Protein AF-A0A7S1R3E9-F1 (afdb_monomer_lite)

Organism: Alexandrium catenella (NCBI:txid2925)

pLDDT: mean 79.11, std 12.37, range [48.09, 96.19]

Secondary structure (DSSP, 8-state):
-HHHHHHHHHHHHHHHHHHHHHIIIIIHHHHHHHHHHHHHS--TT---GGGHHHHHHHHHHHHHHHS-TTSS-THHHHHH--S-SPPPTT--HHHHHHHHHHHHHSPBP-HHHHHHHHHHHHHHHHHHTTT-HHHHHHHHHHHHHHHHHHHHHHHHTSBPPP---THHHHHHHHHHHHHHHHHHHHHHHHHHHHHH-GGGGG-THHHHHHHHHHHHHHHHHHHHHHHHHHHHHHHHHHHHHHHH------S------------

Radius of gyration: 28.91 Å; chains: 1; bounding box: 82×75×62 Å

Structure (mmCIF, N/CA/C/O backbone):
data_AF-A0A7S1R3E9-F1
#
_entry.id   AF-A0A7S1R3E9-F1
#
loop_
_atom_site.group_PDB
_atom_site.id
_atom_site.type_symbol
_atom_site.label_atom_id
_atom_site.label_alt_id
_atom_site.label_comp_id
_atom_site.label_asym_id
_atom_site.label_entity_id
_atom_site.label_seq_id
_atom_site.pdbx_PDB_ins_code
_atom_site.Cartn_x
_atom_site.Cartn_y
_atom_site.Cartn_z
_atom_site.occupancy
_atom_site.B_iso_or_equiv
_atom_site.auth_seq_id
_atom_site.auth_comp_id
_atom_site.auth_asym_id
_atom_site.auth_atom_id
_atom_site.pdbx_PDB_model_num
ATOM 1 N N . MET A 1 1 ? 22.872 -18.382 -17.801 1.00 68.69 1 MET A N 1
ATOM 2 C CA . MET A 1 1 ? 23.397 -18.311 -16.414 1.00 68.69 1 MET A CA 1
ATOM 3 C C . MET A 1 1 ? 22.871 -17.106 -15.619 1.00 68.69 1 MET A C 1
ATOM 5 O O . MET A 1 1 ? 22.359 -17.318 -14.530 1.00 68.69 1 MET A O 1
ATOM 9 N N . ARG A 1 2 ? 22.903 -15.865 -16.144 1.00 73.56 2 ARG A N 1
ATOM 10 C CA . ARG A 1 2 ? 22.456 -14.648 -15.416 1.00 73.56 2 ARG A CA 1
ATOM 11 C C . ARG A 1 2 ? 21.000 -14.686 -14.913 1.00 73.56 2 ARG A C 1
ATOM 13 O O . ARG A 1 2 ? 20.763 -14.358 -13.758 1.00 73.56 2 ARG A O 1
ATOM 20 N N . ARG A 1 3 ? 20.053 -15.165 -15.734 1.00 75.31 3 ARG A N 1
ATOM 21 C CA . ARG A 1 3 ? 18.632 -15.315 -15.352 1.00 75.31 3 ARG A CA 1
ATOM 22 C C . ARG A 1 3 ? 18.440 -16.204 -14.117 1.00 75.31 3 ARG A C 1
ATOM 24 O O . ARG A 1 3 ? 17.675 -15.849 -13.236 1.00 75.31 3 ARG A O 1
ATOM 31 N N . TRP A 1 4 ? 19.185 -17.306 -14.028 1.00 80.94 4 TRP A N 1
ATOM 32 C CA . TRP A 1 4 ? 19.086 -18.263 -12.921 1.00 80.94 4 TRP A CA 1
ATOM 33 C C . TRP A 1 4 ? 19.629 -17.706 -11.598 1.00 80.94 4 TRP A C 1
ATOM 35 O O . TRP A 1 4 ? 19.025 -17.911 -10.549 1.00 80.94 4 TRP A O 1
ATOM 45 N N . VAL A 1 5 ? 20.740 -16.960 -11.641 1.00 80.62 5 VAL A N 1
ATOM 46 C CA . VAL A 1 5 ? 21.288 -16.283 -10.450 1.00 80.62 5 VAL A CA 1
ATOM 47 C C . VAL A 1 5 ? 20.317 -15.216 -9.945 1.00 80.62 5 VAL A C 1
ATOM 49 O O . VAL A 1 5 ? 20.049 -15.147 -8.748 1.00 80.62 5 VAL A O 1
ATOM 52 N N . PHE A 1 6 ? 19.739 -14.430 -10.857 1.00 73.75 6 PHE A N 1
ATOM 53 C CA . PHE A 1 6 ? 18.760 -13.402 -10.504 1.00 73.75 6 PHE A CA 1
ATOM 54 C C . PHE A 1 6 ? 17.484 -14.017 -9.917 1.00 73.75 6 PHE A C 1
ATOM 56 O O . PHE A 1 6 ? 17.006 -13.593 -8.870 1.00 73.75 6 PHE A O 1
ATOM 63 N N . GLU A 1 7 ? 16.975 -15.080 -10.539 1.00 75.81 7 GLU A N 1
ATOM 64 C CA . GLU A 1 7 ? 15.809 -15.813 -10.050 1.00 75.81 7 GLU A CA 1
ATOM 65 C C . GLU A 1 7 ? 16.063 -16.449 -8.673 1.00 75.81 7 GLU A C 1
ATOM 67 O O . GLU A 1 7 ? 15.187 -16.426 -7.811 1.00 75.81 7 GLU A O 1
ATOM 72 N N . SER A 1 8 ? 17.276 -16.949 -8.425 1.00 78.62 8 SER A N 1
ATOM 73 C CA . SER A 1 8 ? 17.648 -17.545 -7.136 1.00 78.62 8 SER A CA 1
ATOM 74 C C . SER A 1 8 ? 17.771 -16.498 -6.023 1.00 78.62 8 SER A C 1
ATOM 76 O O . SER A 1 8 ? 17.296 -16.735 -4.914 1.00 78.62 8 SER A O 1
ATOM 78 N N . LEU A 1 9 ? 18.329 -15.317 -6.320 1.00 75.75 9 LEU A N 1
ATOM 79 C CA . LEU A 1 9 ? 18.399 -14.192 -5.375 1.00 75.75 9 LEU A CA 1
ATOM 80 C C . LEU A 1 9 ? 17.011 -13.631 -5.031 1.00 75.75 9 LEU A C 1
ATOM 82 O O . LEU A 1 9 ? 16.782 -13.202 -3.902 1.00 75.75 9 LEU A O 1
ATOM 86 N N . MET A 1 10 ? 16.069 -13.671 -5.977 1.00 68.88 10 MET A N 1
ATOM 87 C CA . MET A 1 10 ? 14.732 -13.102 -5.791 1.00 68.88 10 MET A CA 1
ATOM 88 C C . MET A 1 10 ? 13.696 -14.065 -5.187 1.00 68.88 10 MET A C 1
ATOM 90 O O . MET A 1 10 ? 12.589 -13.640 -4.877 1.00 68.88 10 MET A O 1
ATOM 94 N N . ARG A 1 11 ? 13.993 -15.353 -4.982 1.00 71.19 11 ARG A N 1
ATOM 95 C CA . ARG A 1 11 ? 13.005 -16.294 -4.409 1.00 71.19 11 ARG A CA 1
ATOM 96 C C . ARG A 1 11 ? 12.880 -16.222 -2.885 1.00 71.19 11 ARG A C 1
ATOM 98 O O . ARG A 1 11 ? 11.782 -16.400 -2.371 1.00 71.19 11 ARG A O 1
ATOM 105 N N . GLY A 1 12 ? 13.973 -15.967 -2.165 1.00 70.25 12 GLY A N 1
ATOM 106 C CA . GLY A 1 12 ? 14.020 -16.082 -0.700 1.00 70.25 12 GLY A CA 1
ATOM 107 C C . GLY A 1 12 ? 13.125 -15.073 0.036 1.00 70.25 12 GLY A C 1
ATOM 108 O O . GLY A 1 12 ? 12.070 -15.445 0.548 1.00 70.25 12 GLY A O 1
ATOM 109 N N . PRO A 1 13 ? 13.506 -13.788 0.098 1.00 68.69 13 PRO A N 1
ATOM 110 C CA . PRO A 1 13 ? 12.788 -12.798 0.903 1.00 68.69 13 PRO A CA 1
ATOM 111 C C . PRO A 1 13 ? 11.414 -12.429 0.325 1.00 68.69 13 PRO A C 1
ATOM 113 O O . PRO A 1 13 ? 10.486 -12.160 1.082 1.00 68.69 13 PRO A O 1
ATOM 116 N N . PHE A 1 14 ? 11.253 -12.467 -1.000 1.00 62.34 14 PHE A N 1
ATOM 117 C CA . PHE A 1 14 ? 10.034 -11.997 -1.667 1.00 62.34 14 PHE A CA 1
ATOM 118 C C . PHE A 1 14 ? 8.857 -12.953 -1.582 1.00 62.34 14 PHE A C 1
ATOM 120 O O . PHE A 1 14 ? 7.715 -12.509 -1.590 1.00 62.34 14 PHE A O 1
ATOM 127 N N . ILE A 1 15 ? 9.118 -14.255 -1.496 1.00 67.31 15 ILE A N 1
ATOM 128 C CA . ILE A 1 15 ? 8.050 -15.238 -1.322 1.00 67.31 15 ILE A CA 1
ATOM 129 C C . ILE A 1 15 ? 7.768 -15.406 0.167 1.00 67.31 15 ILE A C 1
ATOM 131 O O . ILE A 1 15 ? 6.614 -15.419 0.583 1.00 67.31 15 ILE A O 1
ATOM 135 N N . VAL A 1 16 ? 8.816 -15.493 0.987 1.00 74.19 16 VAL A N 1
ATOM 136 C CA . VAL A 1 16 ? 8.670 -15.873 2.393 1.00 74.19 16 VAL A CA 1
ATOM 137 C C . VAL A 1 16 ? 8.124 -14.727 3.250 1.00 74.19 16 VAL A C 1
ATOM 139 O O . VAL A 1 16 ? 7.237 -14.973 4.063 1.00 74.19 16 VAL A O 1
ATOM 142 N N . ALA A 1 17 ? 8.579 -13.481 3.069 1.00 75.19 17 ALA A N 1
ATOM 143 C CA . ALA A 1 17 ? 8.165 -12.380 3.947 1.00 75.19 17 ALA A CA 1
ATOM 144 C C . ALA A 1 17 ? 6.662 -12.041 3.848 1.00 75.19 17 ALA A C 1
ATOM 146 O O . ALA A 1 17 ? 6.017 -11.968 4.899 1.00 75.19 17 ALA A O 1
ATOM 147 N N . PRO A 1 18 ? 6.050 -11.917 2.650 1.00 68.69 18 PRO A N 1
ATOM 148 C CA . PRO A 1 18 ? 4.607 -11.714 2.544 1.00 68.69 18 PRO A CA 1
ATOM 149 C C . PRO A 1 18 ? 3.829 -12.904 3.101 1.00 68.69 18 PRO A C 1
ATOM 151 O O . PRO A 1 18 ? 2.846 -12.705 3.803 1.00 68.69 18 PRO A O 1
ATOM 154 N N . PHE A 1 19 ? 4.285 -14.139 2.862 1.00 69.88 19 PHE A N 1
ATOM 155 C CA . PHE A 1 19 ? 3.627 -15.333 3.396 1.00 69.88 19 PHE A CA 1
ATOM 156 C C . PHE A 1 19 ? 3.636 -15.373 4.922 1.00 69.88 19 PHE A C 1
ATOM 158 O O . PHE A 1 19 ? 2.594 -15.623 5.520 1.00 69.88 19 PHE A O 1
ATOM 165 N N . ILE A 1 20 ? 4.778 -15.100 5.559 1.00 76.69 20 ILE A N 1
ATOM 166 C CA . ILE A 1 20 ? 4.855 -15.019 7.022 1.00 76.69 20 ILE A CA 1
ATOM 167 C C . ILE A 1 20 ? 3.920 -13.919 7.525 1.00 76.69 20 ILE A C 1
ATOM 169 O O . ILE A 1 20 ? 3.159 -14.160 8.460 1.00 76.69 20 ILE A O 1
ATOM 173 N N . ASN A 1 21 ? 3.911 -12.752 6.873 1.00 73.88 21 ASN A N 1
ATOM 174 C CA . ASN A 1 21 ? 3.022 -11.655 7.246 1.00 73.88 21 ASN A CA 1
ATOM 175 C C . ASN A 1 21 ? 1.538 -12.061 7.141 1.00 73.88 21 ASN A C 1
ATOM 177 O O . ASN A 1 21 ? 0.782 -11.827 8.074 1.00 73.88 21 ASN A O 1
ATOM 181 N N . ILE A 1 22 ? 1.123 -12.759 6.076 1.00 69.50 22 ILE A N 1
ATOM 182 C CA . ILE A 1 22 ? -0.249 -13.287 5.918 1.00 69.50 22 ILE A CA 1
ATOM 183 C C . ILE A 1 22 ? -0.575 -14.325 6.982 1.00 69.50 22 ILE A C 1
ATOM 185 O O . ILE A 1 22 ? -1.669 -14.318 7.545 1.00 69.50 22 ILE A O 1
ATOM 189 N N . VAL A 1 23 ? 0.341 -15.264 7.226 1.00 73.75 23 VAL A N 1
ATOM 190 C CA . VAL A 1 23 ? 0.134 -16.310 8.226 1.00 73.75 23 VAL A CA 1
ATOM 191 C C . VAL A 1 23 ? -0.133 -15.632 9.563 1.00 73.75 23 VAL A C 1
ATOM 193 O O . VAL A 1 23 ? -1.182 -15.869 10.157 1.00 73.75 23 VAL A O 1
ATOM 196 N N . VAL A 1 24 ? 0.747 -14.716 9.966 1.00 74.06 24 VAL A N 1
ATOM 197 C CA . VAL A 1 24 ? 0.664 -14.008 11.244 1.00 74.06 24 VAL A CA 1
ATOM 198 C C . VAL A 1 24 ? -0.558 -13.090 11.323 1.00 74.06 24 VAL A C 1
ATOM 200 O O . VAL A 1 24 ? -1.303 -13.186 12.293 1.00 74.06 24 VAL A O 1
ATOM 203 N N . LYS A 1 25 ? -0.812 -12.248 10.312 1.00 67.19 25 LYS A N 1
ATOM 204 C CA . LYS A 1 25 ? -1.903 -11.257 10.327 1.00 67.19 25 LYS A CA 1
ATOM 205 C C . LYS A 1 25 ? -3.285 -11.848 10.025 1.00 67.19 25 LYS A C 1
ATOM 207 O O . LYS A 1 25 ? -4.267 -11.351 10.556 1.00 67.19 25 LYS A O 1
ATOM 212 N N . ALA A 1 26 ? -3.405 -12.880 9.185 1.00 68.81 26 ALA A N 1
ATOM 213 C CA . ALA A 1 26 ? -4.704 -13.350 8.680 1.00 68.81 26 ALA A CA 1
ATOM 214 C C . ALA A 1 26 ? -5.066 -14.778 9.096 1.00 68.81 26 ALA A C 1
ATOM 216 O O . ALA A 1 26 ? -6.200 -15.026 9.523 1.00 68.81 26 ALA A O 1
ATOM 217 N N . ILE A 1 27 ? -4.136 -15.730 8.966 1.00 71.81 27 ILE A N 1
ATOM 218 C CA . ILE A 1 27 ? -4.432 -17.136 9.274 1.00 71.81 27 ILE A CA 1
ATOM 219 C C . ILE A 1 27 ? -4.546 -17.323 10.777 1.00 71.81 27 ILE A C 1
ATOM 221 O O . ILE A 1 27 ? -5.527 -17.916 11.228 1.00 71.81 27 ILE A O 1
ATOM 225 N N . ILE A 1 28 ? -3.594 -16.798 11.554 1.00 75.12 28 ILE A N 1
ATOM 226 C CA . ILE A 1 28 ? -3.603 -17.027 12.996 1.00 75.12 28 ILE A CA 1
ATOM 227 C C . ILE A 1 28 ? -4.849 -16.408 13.660 1.00 75.12 28 ILE A C 1
ATOM 229 O O . ILE A 1 28 ? -5.528 -17.147 14.374 1.00 75.12 28 ILE A O 1
ATOM 233 N N . PRO A 1 29 ? -5.269 -15.158 13.366 1.00 68.06 29 PRO A N 1
ATOM 234 C CA . PRO A 1 29 ? -6.528 -14.606 13.877 1.00 68.06 29 PRO A CA 1
ATOM 235 C C . PRO A 1 29 ? -7.777 -15.411 13.518 1.00 68.06 29 PRO A C 1
ATOM 237 O O . PRO A 1 29 ? -8.630 -15.654 14.373 1.00 68.06 29 PRO A O 1
ATOM 240 N N . LYS A 1 30 ? -7.904 -15.862 12.261 1.00 68.62 30 LYS A N 1
ATOM 241 C CA . LYS A 1 30 ? -9.061 -16.666 11.832 1.00 68.62 30 LYS A CA 1
ATOM 242 C C . LYS A 1 30 ? -9.069 -18.038 12.484 1.00 68.62 30 LYS A C 1
ATOM 244 O O . LYS A 1 30 ? -10.130 -18.481 12.926 1.00 68.62 30 LYS A O 1
ATOM 249 N N . ALA A 1 31 ? -7.913 -18.695 12.542 1.00 72.62 31 ALA A N 1
ATOM 250 C CA . ALA A 1 31 ? -7.756 -19.972 13.217 1.00 72.62 31 ALA A CA 1
ATOM 251 C C . ALA A 1 31 ? -8.155 -19.818 14.682 1.00 72.62 31 ALA A C 1
ATOM 253 O O . ALA A 1 31 ? -9.050 -20.524 15.134 1.00 72.62 31 ALA A O 1
ATOM 254 N N . ALA A 1 32 ? -7.601 -18.820 15.370 1.00 71.19 32 ALA A N 1
ATOM 255 C CA . ALA A 1 32 ? -7.892 -18.523 16.761 1.00 71.19 32 ALA A CA 1
ATOM 256 C C . ALA A 1 32 ? -9.383 -18.216 17.003 1.00 71.19 32 ALA A C 1
ATOM 258 O O . ALA A 1 32 ? -9.999 -18.810 17.885 1.00 71.19 32 ALA A O 1
ATOM 259 N N . GLY A 1 33 ? -10.018 -17.400 16.154 1.00 68.38 33 GLY A N 1
ATOM 260 C CA . GLY A 1 33 ? -11.452 -17.106 16.246 1.00 68.38 33 GLY A CA 1
ATOM 261 C C . GLY A 1 33 ? -12.371 -18.285 15.892 1.00 68.38 33 GLY A C 1
ATOM 262 O O . GLY A 1 33 ? -13.471 -18.407 16.435 1.00 68.38 33 GLY A O 1
ATOM 263 N N . CYS A 1 34 ? -11.964 -19.174 14.982 1.00 72.62 34 CYS A N 1
ATOM 264 C CA . CYS A 1 34 ? -12.691 -20.416 14.697 1.00 72.62 34 CYS A CA 1
ATOM 265 C C . CYS A 1 34 ? -12.626 -21.370 15.894 1.00 72.62 34 CYS A C 1
ATOM 267 O O . CYS A 1 34 ? -13.608 -22.034 16.242 1.00 72.62 34 CYS A O 1
ATOM 269 N N . LEU A 1 35 ? -11.472 -21.400 16.549 1.00 69.06 35 LEU A N 1
ATOM 270 C CA . LEU A 1 35 ? -11.215 -22.221 17.714 1.00 69.06 35 LEU A CA 1
ATOM 271 C C . LEU A 1 35 ? -11.948 -21.691 18.956 1.00 69.06 35 LEU A C 1
ATOM 273 O O . LEU A 1 35 ? -12.614 -22.475 19.630 1.00 69.06 35 LEU A O 1
ATOM 277 N N . ASP A 1 36 ? -11.979 -20.374 19.185 1.00 69.88 36 ASP A N 1
ATOM 278 C CA . ASP A 1 36 ? -12.794 -19.777 20.254 1.00 69.88 36 ASP A CA 1
ATOM 279 C C . ASP A 1 36 ? -14.300 -19.988 20.016 1.00 69.88 36 ASP A C 1
ATOM 281 O O . ASP A 1 36 ? -15.012 -20.384 20.937 1.00 69.88 36 ASP A O 1
ATOM 285 N N . ARG A 1 37 ? -14.799 -19.866 18.773 1.00 69.75 37 ARG A N 1
ATOM 286 C CA . ARG A 1 37 ? -16.204 -20.196 18.441 1.00 69.75 37 ARG A CA 1
ATOM 287 C C . ARG A 1 37 ? -16.543 -21.669 18.665 1.00 69.75 37 ARG A C 1
ATOM 289 O O . ARG A 1 37 ? -17.641 -21.984 19.129 1.00 69.75 37 ARG A O 1
ATOM 296 N N . SER A 1 38 ? -15.606 -22.564 18.370 1.00 73.94 38 SER A N 1
ATOM 297 C CA . SER A 1 38 ? -15.761 -23.999 18.634 1.00 73.94 38 SER A CA 1
ATOM 298 C C . SER A 1 38 ? -15.809 -24.287 20.139 1.00 73.94 38 SER A C 1
ATOM 300 O O . SER A 1 38 ? -16.587 -25.134 20.574 1.00 73.94 38 SER A O 1
ATOM 302 N N . CYS A 1 39 ? -15.061 -23.528 20.946 1.00 66.88 39 CYS A N 1
ATOM 303 C CA . CYS A 1 39 ? -15.102 -23.593 22.408 1.00 66.88 39 CYS A CA 1
ATOM 304 C C . CYS A 1 39 ? -16.304 -22.858 23.037 1.00 66.88 39 CYS A C 1
ATOM 306 O O . CYS A 1 39 ? -16.702 -23.180 24.157 1.00 66.88 39 CYS A O 1
ATOM 308 N N . GLY A 1 40 ? -16.861 -21.855 22.353 1.00 63.44 40 GLY A N 1
ATOM 309 C CA . GLY A 1 40 ? -17.951 -20.995 22.820 1.00 63.44 40 GLY A CA 1
ATOM 310 C C . GLY A 1 40 ? -19.341 -21.617 22.707 1.00 63.44 40 GLY A C 1
ATOM 311 O O . GLY A 1 40 ? -20.247 -21.202 23.430 1.00 63.44 40 GLY A O 1
ATOM 312 N N . ARG A 1 41 ? -19.518 -22.651 21.870 1.00 66.50 41 ARG A N 1
ATOM 313 C CA . ARG A 1 41 ? -20.749 -23.449 21.892 1.00 66.50 41 ARG A CA 1
ATOM 314 C C . ARG A 1 41 ? -20.895 -24.049 23.289 1.00 66.50 41 ARG A C 1
ATOM 316 O O . ARG A 1 41 ? -19.950 -24.683 23.761 1.00 66.50 41 ARG A O 1
ATOM 323 N N . PRO A 1 42 ? -22.030 -23.837 23.977 1.00 55.44 42 PRO A N 1
ATOM 324 C CA . PRO A 1 42 ? -22.201 -24.295 25.341 1.00 55.44 42 PRO A CA 1
ATOM 325 C C . PRO A 1 42 ? -22.037 -25.812 25.359 1.00 55.44 42 PRO A C 1
ATOM 327 O O . PRO A 1 42 ? -22.937 -26.561 24.982 1.00 55.44 42 PRO A O 1
ATOM 330 N N . LEU A 1 43 ? -20.875 -26.262 25.839 1.00 53.16 43 LEU A N 1
ATOM 331 C CA . LEU A 1 43 ? -20.564 -27.639 26.210 1.00 53.16 43 LEU A CA 1
ATOM 332 C C . LEU A 1 43 ? -21.398 -28.030 27.447 1.00 53.16 43 LEU A C 1
ATOM 334 O O . LEU A 1 43 ? -20.918 -28.671 28.369 1.00 53.16 43 LEU A O 1
ATOM 338 N N . ARG A 1 44 ? -22.682 -27.659 27.486 1.00 53.78 44 ARG A N 1
ATOM 339 C CA . ARG A 1 44 ? -23.610 -27.908 28.594 1.00 53.78 44 ARG A CA 1
ATOM 340 C C . ARG A 1 44 ? -23.929 -29.404 28.751 1.00 53.78 44 ARG A C 1
ATOM 342 O O . ARG A 1 44 ? -24.705 -29.770 29.622 1.00 53.78 44 ARG A O 1
ATOM 349 N N . ARG A 1 45 ? -23.343 -30.271 27.911 1.00 56.03 45 ARG A N 1
ATOM 350 C CA . ARG A 1 45 ? -23.548 -31.727 27.917 1.00 56.03 45 ARG A CA 1
ATOM 351 C C . ARG A 1 45 ? -22.303 -32.588 27.686 1.00 56.03 45 ARG A C 1
ATOM 353 O O . ARG A 1 45 ? -22.418 -33.809 27.733 1.00 56.03 45 ARG A O 1
ATOM 360 N N . SER A 1 46 ? -21.131 -32.007 27.433 1.00 52.47 46 SER A N 1
ATOM 361 C CA . SER A 1 46 ? -19.921 -32.817 27.242 1.00 52.47 46 SER A CA 1
ATOM 362 C C . SER A 1 46 ? -19.299 -33.133 28.599 1.00 52.47 46 SER A C 1
ATOM 364 O O . SER A 1 46 ? -18.977 -32.231 29.367 1.00 52.47 46 SER A O 1
ATOM 366 N N . ARG A 1 47 ? -19.133 -34.427 28.890 1.00 61.59 47 ARG A N 1
ATOM 367 C CA . ARG A 1 47 ? -18.570 -34.949 30.148 1.00 61.59 47 ARG A CA 1
ATOM 368 C C . ARG A 1 47 ? -17.064 -34.693 30.309 1.00 61.59 47 ARG A C 1
ATOM 370 O O . ARG A 1 47 ? -16.496 -35.059 31.332 1.00 61.59 47 ARG A O 1
ATOM 377 N N . PHE A 1 48 ? -16.403 -34.076 29.332 1.00 64.31 48 PHE A N 1
ATOM 378 C CA . PHE A 1 48 ? -14.961 -33.843 29.378 1.00 64.31 48 PHE A CA 1
ATOM 379 C C . PHE A 1 48 ? -14.622 -32.510 30.054 1.00 64.31 48 PHE A C 1
ATOM 381 O O . PHE A 1 48 ? -14.272 -31.528 29.401 1.00 64.31 48 PHE A O 1
ATOM 388 N N . ALA A 1 49 ? -14.672 -32.496 31.390 1.00 63.53 49 ALA A N 1
ATOM 389 C CA . ALA A 1 49 ? -14.205 -31.378 32.220 1.00 63.53 49 ALA A CA 1
ATOM 390 C C . ALA A 1 49 ? -12.711 -31.039 32.002 1.00 63.53 49 ALA A C 1
ATOM 392 O O . ALA A 1 49 ? -12.259 -29.939 32.312 1.00 63.53 49 ALA A O 1
ATOM 393 N N . TRP A 1 50 ? -11.939 -31.961 31.419 1.00 70.00 50 TRP A N 1
ATOM 394 C CA . TRP A 1 50 ? -10.485 -31.850 31.258 1.00 70.00 50 TRP A CA 1
ATOM 395 C C . TRP A 1 50 ? -10.077 -30.938 30.087 1.00 70.00 50 TRP A C 1
ATOM 397 O O . TRP A 1 50 ? -8.916 -30.564 29.968 1.00 70.00 50 TRP A O 1
ATOM 407 N N . LEU A 1 51 ? -11.033 -30.516 29.249 1.00 69.88 51 LEU A N 1
ATOM 408 C CA . LEU A 1 51 ? -10.820 -29.519 28.188 1.00 69.88 51 LEU A CA 1
ATOM 409 C C . LEU A 1 51 ? -10.793 -28.068 28.710 1.00 69.88 51 LEU A C 1
ATOM 411 O O . LEU A 1 51 ? -10.510 -27.148 27.942 1.00 69.88 51 LEU A O 1
ATOM 415 N N . GLY A 1 52 ? -11.054 -27.848 30.005 1.00 73.06 52 GLY A N 1
ATOM 416 C CA . GLY A 1 52 ? -10.960 -26.537 30.659 1.00 73.06 52 GLY A CA 1
ATOM 417 C C . GLY A 1 52 ? -9.626 -25.807 30.417 1.00 73.06 52 GLY A C 1
ATOM 418 O O . GLY A 1 52 ? -9.649 -24.691 29.893 1.00 73.06 52 GLY A O 1
ATOM 419 N N . PRO A 1 53 ? -8.459 -26.412 30.718 1.00 77.44 53 PRO A N 1
ATOM 420 C CA . PRO A 1 53 ? -7.158 -25.787 30.464 1.00 77.44 53 PRO A CA 1
ATOM 421 C C . PRO A 1 53 ? -6.873 -25.552 28.975 1.00 77.44 53 PRO A C 1
ATOM 423 O O . PRO A 1 53 ? -6.337 -24.502 28.623 1.00 77.44 53 PRO A O 1
ATOM 426 N N . ALA A 1 54 ? -7.298 -26.457 28.086 1.00 75.50 54 ALA A N 1
ATOM 427 C CA . ALA A 1 54 ? -7.153 -26.258 26.643 1.00 75.50 54 ALA A CA 1
ATOM 428 C C . ALA A 1 54 ? -7.894 -24.994 26.174 1.00 75.50 54 ALA A C 1
ATOM 430 O O . ALA A 1 54 ? -7.342 -24.214 25.404 1.00 75.50 54 ALA A O 1
ATOM 431 N N . ARG A 1 55 ? -9.097 -24.732 26.708 1.00 71.62 55 ARG A N 1
ATOM 432 C CA . ARG A 1 55 ? -9.872 -23.512 26.428 1.00 71.62 55 ARG A CA 1
ATOM 433 C C . ARG A 1 55 ? -9.154 -22.237 26.887 1.00 71.62 55 ARG A C 1
ATOM 435 O O . ARG A 1 55 ? -9.187 -21.237 26.173 1.00 71.62 55 ARG A O 1
ATOM 442 N N . GLY A 1 56 ? -8.493 -22.271 28.045 1.00 73.44 56 GLY A N 1
ATOM 443 C CA . GLY A 1 56 ? -7.680 -21.157 28.546 1.00 73.44 56 GLY A CA 1
ATOM 444 C C . GLY A 1 56 ? -6.466 -20.870 27.660 1.00 73.44 56 GLY A C 1
ATOM 445 O O . GLY A 1 56 ? -6.271 -19.730 27.243 1.00 73.44 56 GLY A O 1
ATOM 446 N N . ILE A 1 57 ? -5.705 -21.911 27.298 1.00 77.31 57 ILE A N 1
ATOM 447 C CA . ILE A 1 57 ? -4.535 -21.809 26.404 1.00 77.31 57 ILE A CA 1
ATOM 448 C C . ILE A 1 57 ? -4.944 -21.253 25.040 1.00 77.31 57 ILE A C 1
ATOM 450 O O . ILE A 1 57 ? -4.256 -20.412 24.473 1.00 77.31 57 ILE A O 1
ATOM 454 N N . LEU A 1 58 ? -6.092 -21.676 24.525 1.00 70.69 58 LEU A N 1
ATOM 455 C CA . LEU A 1 58 ? -6.606 -21.224 23.243 1.00 70.69 58 LEU A CA 1
ATOM 456 C C . LEU A 1 58 ? -6.996 -19.759 23.213 1.00 70.69 58 LEU A C 1
ATOM 458 O O . LEU A 1 58 ? -6.634 -19.041 22.283 1.00 70.69 58 LEU A O 1
ATOM 462 N N . ARG A 1 59 ? -7.682 -19.291 24.252 1.00 69.19 59 ARG A N 1
ATOM 463 C CA . ARG A 1 59 ? -7.978 -17.868 24.401 1.00 69.19 59 ARG A CA 1
ATOM 464 C C . ARG A 1 59 ? -6.715 -17.045 24.625 1.00 69.19 59 ARG A C 1
ATOM 466 O O . ARG A 1 59 ? -6.625 -15.946 24.095 1.00 69.19 59 ARG A O 1
ATOM 473 N N . PHE A 1 60 ? -5.722 -17.587 25.327 1.00 71.31 60 PHE A N 1
ATOM 474 C CA . PHE A 1 60 ? -4.413 -16.954 25.493 1.00 71.31 60 PHE A CA 1
ATOM 475 C C . PHE A 1 60 ? -3.631 -16.865 24.171 1.00 71.31 60 PHE A C 1
ATOM 477 O O . PHE A 1 60 ? -3.089 -15.813 23.853 1.00 71.31 60 PHE A O 1
ATOM 484 N N . MET A 1 61 ? -3.644 -17.916 23.348 1.00 67.25 61 MET A N 1
ATOM 485 C CA . MET A 1 61 ? -3.068 -17.898 21.996 1.00 67.25 61 MET A CA 1
ATOM 486 C C . MET A 1 61 ? -3.809 -16.913 21.086 1.00 67.25 61 MET A C 1
ATOM 488 O O . MET A 1 61 ? -3.180 -16.142 20.367 1.00 67.25 61 MET A O 1
ATOM 492 N N . THR A 1 62 ? -5.143 -16.879 21.164 1.00 65.56 62 THR A N 1
ATOM 493 C CA . THR A 1 62 ? -5.962 -15.873 20.469 1.00 65.56 62 THR A CA 1
ATOM 494 C C . THR A 1 62 ? -5.554 -14.474 20.899 1.00 65.56 62 THR A C 1
ATOM 496 O O . THR A 1 62 ? -5.413 -13.597 20.056 1.00 65.56 62 THR A O 1
ATOM 499 N N . LEU A 1 63 ? -5.296 -14.270 22.189 1.00 65.94 63 LEU A N 1
ATOM 500 C CA . LEU A 1 63 ? -4.809 -13.000 22.683 1.00 65.94 63 LEU A CA 1
ATOM 501 C C . LEU A 1 63 ? -3.455 -12.647 22.065 1.00 65.94 63 LEU A C 1
ATOM 503 O O . LEU A 1 63 ? -3.375 -11.644 21.383 1.00 65.94 63 LEU A O 1
ATOM 507 N N . ILE A 1 64 ? -2.439 -13.502 22.206 1.00 65.69 64 ILE A N 1
ATOM 508 C CA . ILE A 1 64 ? -1.078 -13.245 21.704 1.00 65.69 64 ILE A CA 1
ATOM 509 C C . ILE A 1 64 ? -1.061 -12.916 20.209 1.00 65.69 64 ILE A C 1
ATOM 511 O O . ILE A 1 64 ? -0.360 -11.998 19.791 1.00 65.69 64 ILE A O 1
ATOM 515 N N . PHE A 1 65 ? -1.803 -13.675 19.405 1.00 61.19 65 PHE A N 1
ATOM 516 C CA . PHE A 1 65 ? -1.700 -13.579 17.952 1.00 61.19 65 PHE A CA 1
ATOM 517 C C . PHE A 1 65 ? -2.720 -12.650 17.296 1.00 61.19 65 PHE A C 1
ATOM 519 O O . PHE A 1 65 ? -2.487 -12.191 16.183 1.00 61.19 65 PHE A O 1
ATOM 526 N N . THR A 1 66 ? -3.853 -12.386 17.948 1.00 58.06 66 THR A N 1
ATOM 527 C CA . THR A 1 66 ? -4.936 -11.573 17.362 1.00 58.06 66 THR A CA 1
ATOM 528 C C . THR A 1 66 ? -4.971 -10.169 17.940 1.00 58.06 66 THR A C 1
ATOM 530 O O . THR A 1 66 ? -5.438 -9.237 17.291 1.00 58.06 66 THR A O 1
ATOM 533 N N . TYR A 1 67 ? -4.484 -10.011 19.164 1.00 57.25 67 TYR A N 1
ATOM 534 C CA . TYR A 1 67 ? -4.592 -8.782 19.913 1.00 57.25 67 TYR A CA 1
ATOM 535 C C . TYR A 1 67 ? -3.245 -8.472 20.542 1.00 57.25 67 TYR A C 1
ATOM 537 O O . TYR A 1 67 ? -2.894 -9.036 21.569 1.00 57.25 67 TYR A O 1
ATOM 545 N N . ASP A 1 68 ? -2.501 -7.542 19.946 1.00 59.66 68 ASP A N 1
ATOM 546 C CA . ASP A 1 68 ? -1.299 -6.978 20.559 1.00 59.66 68 ASP A CA 1
ATOM 547 C C . ASP A 1 68 ? -1.588 -6.682 22.047 1.00 59.66 68 ASP A C 1
ATOM 549 O O . ASP A 1 68 ? -2.417 -5.823 22.378 1.00 59.66 68 ASP A O 1
ATOM 553 N N . GLY A 1 69 ? -1.014 -7.508 22.937 1.00 51.06 69 GLY A N 1
ATOM 554 C CA . GLY A 1 69 ? -1.575 -7.830 24.263 1.00 51.06 69 GLY A CA 1
ATOM 555 C C . GLY A 1 69 ? -1.694 -6.640 25.214 1.00 51.06 69 GLY A C 1
ATOM 556 O O . GLY A 1 69 ? -2.302 -6.734 26.280 1.00 51.06 69 GLY A O 1
ATOM 557 N N . LYS A 1 70 ? -1.151 -5.495 24.802 1.00 53.12 70 LYS A N 1
ATOM 558 C CA . LYS A 1 70 ? -1.241 -4.215 25.492 1.00 53.12 70 LYS A CA 1
ATOM 559 C C . LYS A 1 70 ? -2.592 -3.505 25.312 1.00 53.12 70 LYS A C 1
ATOM 561 O O . LYS A 1 70 ? -2.882 -2.633 26.123 1.00 53.12 70 LYS A O 1
ATOM 566 N N . ARG A 1 71 ? -3.421 -3.831 24.303 1.00 55.69 71 ARG A N 1
ATOM 567 C CA . ARG A 1 71 ? -4.572 -2.973 23.916 1.00 55.69 71 ARG A CA 1
ATOM 568 C C . ARG A 1 71 ? -5.984 -3.427 24.321 1.00 55.69 71 ARG A C 1
ATOM 570 O O . ARG A 1 71 ? -6.868 -2.583 24.337 1.00 55.69 71 ARG A O 1
ATOM 577 N N . VAL A 1 72 ? -6.224 -4.687 24.701 1.00 51.97 72 VAL A N 1
ATOM 578 C CA . VAL A 1 72 ? -7.593 -5.211 25.009 1.00 51.97 72 VAL A CA 1
ATOM 579 C C . VAL A 1 72 ? -7.822 -5.690 26.441 1.00 51.97 72 VAL A C 1
ATOM 581 O O . VAL A 1 72 ? -8.689 -6.517 26.719 1.00 51.97 72 VAL A O 1
ATOM 584 N N . GLY A 1 73 ? -7.033 -5.207 27.396 1.00 57.09 73 GLY A N 1
ATOM 585 C CA . GLY A 1 73 ? -7.198 -5.639 28.789 1.00 57.09 73 GLY A CA 1
ATOM 586 C C . GLY A 1 73 ? -6.825 -7.110 29.025 1.00 57.09 73 GLY A C 1
ATOM 587 O O . GLY A 1 73 ? -7.159 -7.658 30.074 1.00 57.09 73 GLY A O 1
ATOM 588 N N . CYS A 1 74 ? -6.102 -7.731 28.082 1.00 66.12 74 CYS A N 1
ATOM 589 C CA . CYS A 1 74 ? -5.406 -9.011 28.219 1.00 66.12 74 CYS A CA 1
ATOM 590 C C . CYS A 1 74 ? -6.320 -10.124 28.791 1.00 66.12 74 CYS A C 1
ATOM 592 O O . CYS A 1 74 ? -7.192 -10.658 28.103 1.00 66.12 74 CYS A O 1
ATOM 594 N N . LEU A 1 75 ? -6.209 -10.424 30.084 1.00 62.44 75 LEU A N 1
ATOM 595 C CA . LEU A 1 75 ? -7.044 -11.405 30.784 1.00 62.44 75 LEU A CA 1
ATOM 596 C C . LEU A 1 75 ? -8.556 -11.122 30.714 1.00 62.44 75 LEU A C 1
ATOM 598 O O . LEU A 1 75 ? -9.345 -12.065 30.723 1.00 62.44 75 LEU A O 1
ATOM 602 N N . ALA A 1 76 ? -8.980 -9.860 30.601 1.00 62.19 76 ALA A N 1
ATOM 603 C CA . ALA A 1 76 ? -10.398 -9.506 30.534 1.00 62.19 76 ALA A CA 1
ATOM 604 C C . ALA A 1 76 ? -11.082 -10.076 29.280 1.00 62.19 76 ALA A C 1
ATOM 606 O O . ALA A 1 76 ? -12.175 -10.629 29.390 1.00 62.19 76 ALA A O 1
ATOM 607 N N . PHE A 1 77 ? -10.416 -10.037 28.120 1.00 64.56 77 PHE A N 1
ATOM 608 C CA . PHE A 1 77 ? -10.922 -10.630 26.876 1.00 64.56 77 PHE A CA 1
ATOM 609 C C . PHE A 1 77 ? -11.012 -12.161 26.977 1.00 64.56 77 PHE A C 1
ATOM 611 O O . PHE A 1 77 ? -12.020 -12.766 26.609 1.00 64.56 77 PHE A O 1
ATOM 618 N N . VAL A 1 78 ? -9.985 -12.789 27.564 1.00 63.19 78 VAL A N 1
ATOM 619 C CA . VAL A 1 78 ? -9.941 -14.240 27.815 1.00 63.19 78 VAL A CA 1
ATOM 620 C C . VAL A 1 78 ? -11.076 -14.685 28.744 1.00 63.19 78 VAL A C 1
ATOM 622 O O . VAL A 1 78 ? -11.633 -15.769 28.562 1.00 63.19 78 VAL A O 1
ATOM 625 N N . CYS A 1 79 ? -11.453 -13.860 29.719 1.00 61.72 79 CYS A N 1
ATOM 626 C CA . CYS A 1 79 ? -12.489 -14.198 30.690 1.00 61.72 79 CYS A CA 1
ATOM 627 C C . CYS A 1 79 ? -13.910 -13.850 30.214 1.00 61.72 79 CYS A C 1
ATOM 629 O O . CYS A 1 79 ? -14.811 -14.673 30.379 1.00 61.72 79 CYS A O 1
ATOM 631 N N . ARG A 1 80 ? -14.128 -12.670 29.615 1.00 60.16 80 ARG A N 1
ATOM 632 C CA . ARG A 1 80 ? -15.469 -12.113 29.340 1.00 60.16 80 ARG A CA 1
ATOM 633 C C . ARG A 1 80 ? -15.949 -12.241 27.890 1.00 60.16 80 ARG A C 1
ATOM 635 O O . ARG A 1 80 ? -17.146 -12.125 27.658 1.00 60.16 80 ARG A O 1
ATOM 642 N N . GLY A 1 81 ? -15.073 -12.557 26.934 1.00 62.66 81 GLY A N 1
ATOM 643 C CA . GLY A 1 81 ? -15.428 -12.561 25.509 1.00 62.66 81 GLY A CA 1
ATOM 644 C C . GLY A 1 81 ? -15.413 -11.160 24.884 1.00 62.66 81 GLY A C 1
ATOM 645 O O . GLY A 1 81 ? -14.925 -10.207 25.489 1.00 62.66 81 GLY A O 1
ATOM 646 N N . GLY A 1 82 ? -15.889 -11.053 23.637 1.00 57.69 82 GLY A N 1
ATOM 647 C CA . GLY A 1 82 ? -15.787 -9.833 22.828 1.00 57.69 82 GLY A CA 1
ATOM 648 C C . GLY A 1 82 ? -16.579 -8.651 23.414 1.00 57.69 82 GLY A C 1
ATOM 649 O O . GLY A 1 82 ? -17.793 -8.778 23.557 1.00 57.69 82 GLY A O 1
ATOM 650 N N . PRO A 1 83 ? -15.950 -7.492 23.691 1.00 60.78 83 PRO A N 1
ATOM 651 C CA . PRO A 1 83 ? -16.580 -6.346 24.364 1.00 60.78 83 PRO A CA 1
ATOM 652 C C . PRO A 1 83 ? -17.535 -5.523 23.475 1.00 60.78 83 PRO A C 1
ATOM 654 O O . PRO A 1 83 ? -17.914 -4.415 23.833 1.00 60.78 83 PRO A O 1
ATOM 657 N N . PHE A 1 84 ? -17.932 -6.042 22.311 1.00 58.22 84 PHE A N 1
ATOM 658 C CA . PHE A 1 84 ? -18.654 -5.293 21.273 1.00 58.22 84 PHE A CA 1
ATOM 659 C C . PHE A 1 84 ? -20.076 -5.797 21.035 1.00 58.22 84 PHE A C 1
ATOM 661 O O . PHE A 1 84 ? -20.608 -5.665 19.932 1.00 58.22 84 PHE A O 1
ATOM 668 N N . ALA A 1 85 ? -20.703 -6.399 22.047 1.00 65.75 85 ALA A N 1
ATOM 669 C CA . ALA A 1 85 ? -22.147 -6.561 21.985 1.00 65.75 85 ALA A CA 1
ATOM 670 C C . ALA A 1 85 ? -22.772 -5.157 21.867 1.00 65.75 85 ALA A C 1
ATOM 672 O O . ALA A 1 85 ? -22.337 -4.257 22.591 1.00 65.75 85 ALA A O 1
ATOM 673 N N . PRO A 1 86 ? -23.730 -4.932 20.947 1.00 68.69 86 PRO A N 1
ATOM 674 C CA . PRO A 1 86 ? -24.456 -3.671 20.912 1.00 68.69 86 PRO A CA 1
ATOM 675 C C . PRO A 1 86 ? -25.000 -3.398 22.315 1.00 68.69 86 PRO A C 1
ATOM 677 O O . PRO A 1 86 ? -25.655 -4.263 22.900 1.00 68.69 86 PRO A O 1
ATOM 680 N N . LEU A 1 87 ? -24.655 -2.229 22.862 1.00 77.12 87 LEU A N 1
ATOM 681 C CA . LEU A 1 87 ? -25.163 -1.779 24.154 1.00 77.12 87 LEU A CA 1
ATOM 682 C C . LEU A 1 87 ? -26.691 -1.826 24.067 1.00 77.12 87 LEU A C 1
ATOM 684 O O . LEU A 1 87 ? -27.269 -1.288 23.118 1.00 77.12 87 LEU A O 1
ATOM 688 N N . ALA A 1 88 ? -27.334 -2.523 25.003 1.00 85.38 88 ALA A N 1
ATOM 689 C CA . ALA A 1 88 ? -28.784 -2.519 25.061 1.00 85.38 88 ALA A CA 1
ATOM 690 C C . ALA A 1 88 ? -29.264 -1.070 25.292 1.00 85.38 88 ALA A C 1
ATOM 692 O O . ALA A 1 88 ? -28.603 -0.312 26.009 1.00 85.38 88 ALA A O 1
ATOM 693 N N . PRO A 1 89 ? -30.361 -0.649 24.642 1.00 87.50 89 PRO A N 1
ATOM 694 C CA . PRO A 1 89 ? -30.822 0.742 24.670 1.00 87.50 89 PRO A CA 1
ATOM 695 C C . PRO A 1 89 ? -31.227 1.220 26.073 1.00 87.50 89 PRO A C 1
ATOM 697 O O . PRO A 1 89 ? -31.347 2.418 26.300 1.00 87.50 89 PRO A O 1
ATOM 700 N N . ASP A 1 90 ? -31.431 0.286 26.996 1.00 93.19 90 ASP A N 1
ATOM 701 C CA . ASP A 1 90 ? -31.827 0.460 28.387 1.00 93.19 90 ASP A CA 1
ATOM 702 C C . ASP A 1 90 ? -30.657 0.339 29.382 1.00 93.19 90 ASP A C 1
ATOM 704 O O . ASP A 1 90 ? -30.889 0.273 30.590 1.00 93.19 90 ASP A O 1
ATOM 708 N N . LEU A 1 91 ? -29.400 0.324 28.910 1.00 90.94 91 LEU A N 1
ATOM 709 C CA . LEU A 1 91 ? -28.255 0.321 29.821 1.00 90.94 91 LEU A CA 1
ATOM 710 C C . LEU A 1 91 ? -28.232 1.595 30.687 1.00 90.94 91 LEU A C 1
ATOM 712 O O . LEU A 1 91 ? -28.420 2.700 30.168 1.00 90.94 91 LEU A O 1
ATOM 716 N N . PRO A 1 92 ? -27.934 1.474 31.992 1.00 94.50 92 PRO A N 1
ATOM 717 C CA . PRO A 1 92 ? -27.798 2.630 32.865 1.00 94.50 92 PRO A CA 1
ATOM 718 C C . PRO A 1 92 ? -26.679 3.557 32.369 1.00 94.50 92 PRO A C 1
ATOM 720 O O . PRO A 1 92 ? -25.616 3.103 31.943 1.00 94.50 92 PRO A O 1
ATOM 723 N N . GLU A 1 93 ? -26.891 4.872 32.484 1.00 94.56 93 GLU A N 1
ATOM 724 C CA . GLU A 1 93 ? -25.986 5.915 31.963 1.00 94.56 93 GLU A CA 1
ATOM 725 C C . GLU A 1 93 ? -24.524 5.725 32.393 1.00 94.56 93 GLU A C 1
ATOM 727 O O . GLU A 1 93 ? -23.596 6.008 31.635 1.00 94.56 93 GLU A O 1
ATOM 732 N N . ARG A 1 94 ? -24.311 5.196 33.602 1.00 93.06 94 ARG A N 1
ATOM 733 C CA . ARG A 1 94 ? -22.981 4.908 34.140 1.00 93.06 94 ARG A CA 1
ATOM 734 C C . ARG A 1 94 ? -22.221 3.874 33.309 1.00 93.06 94 ARG A C 1
ATOM 736 O O . ARG A 1 94 ? -21.039 4.069 33.050 1.00 93.06 94 ARG A O 1
ATOM 743 N N . GLU A 1 95 ? -22.877 2.802 32.877 1.00 88.50 95 GLU A N 1
ATOM 744 C CA . GLU A 1 95 ? -22.233 1.760 32.071 1.00 88.50 95 GLU A CA 1
ATOM 745 C C . GLU A 1 95 ? -21.934 2.264 30.654 1.00 88.50 95 GLU A C 1
ATOM 747 O O . GLU A 1 95 ? -20.884 1.954 30.091 1.00 88.50 95 GLU A O 1
ATOM 752 N N . VAL A 1 96 ? -22.801 3.122 30.105 1.00 89.06 96 VAL A N 1
ATOM 753 C CA . VAL A 1 96 ? -22.552 3.807 28.826 1.00 89.06 96 VAL A CA 1
ATOM 754 C C . VAL A 1 96 ? -21.340 4.737 28.936 1.00 89.06 96 VAL A C 1
ATOM 756 O O . VAL A 1 96 ? -20.474 4.731 28.058 1.00 89.06 96 VAL A O 1
ATOM 759 N N . ALA A 1 97 ? -21.239 5.504 30.025 1.00 91.88 97 ALA A N 1
ATOM 760 C CA . ALA A 1 97 ? -20.099 6.375 30.287 1.00 91.88 97 ALA A CA 1
ATOM 761 C C . ALA A 1 97 ? -18.798 5.577 30.469 1.00 91.88 97 ALA A C 1
ATOM 763 O O . ALA A 1 97 ? -17.768 5.956 29.913 1.00 91.88 97 ALA A O 1
ATOM 764 N N . GLU A 1 98 ? -18.836 4.452 31.189 1.00 89.12 98 GLU A N 1
ATOM 765 C CA . GLU A 1 98 ? -17.685 3.558 31.355 1.00 89.12 98 GLU A CA 1
ATOM 766 C C . GLU A 1 98 ? -17.246 2.954 30.008 1.00 89.12 98 GLU A C 1
ATOM 768 O O . GLU A 1 98 ? -16.060 3.019 29.679 1.00 89.12 98 GLU A O 1
ATOM 773 N N . ALA A 1 99 ? -18.181 2.481 29.175 1.00 83.56 99 ALA A N 1
ATOM 774 C CA . ALA A 1 99 ? -17.887 1.965 27.835 1.00 83.56 99 ALA A CA 1
ATOM 775 C C . ALA A 1 99 ? -17.297 3.041 26.904 1.00 83.56 99 ALA A C 1
ATOM 777 O O . ALA A 1 99 ? -16.346 2.784 26.158 1.00 83.56 99 ALA A O 1
ATOM 778 N N . ALA A 1 100 ? -17.812 4.272 26.969 1.00 86.44 100 ALA A N 1
ATOM 779 C CA . ALA A 1 100 ? -17.244 5.404 26.243 1.00 86.44 100 ALA A CA 1
ATOM 780 C C . ALA A 1 100 ? -15.813 5.714 26.717 1.00 86.44 100 ALA A C 1
ATOM 782 O O . ALA A 1 100 ? -14.918 5.947 25.903 1.00 86.44 100 ALA A O 1
ATOM 783 N N . LEU A 1 101 ? -15.563 5.663 28.026 1.00 90.31 101 LEU A N 1
ATOM 784 C CA . LEU A 1 101 ? -14.246 5.913 28.610 1.00 90.31 101 LEU A CA 1
ATOM 785 C C . LEU A 1 101 ? -13.249 4.793 28.264 1.00 90.31 101 LEU A C 1
ATOM 787 O O . LEU A 1 101 ? -12.070 5.065 28.032 1.00 90.31 101 LEU A O 1
ATOM 791 N N . GLU A 1 102 ? -13.710 3.547 28.141 1.00 83.81 102 GLU A N 1
ATOM 792 C CA . GLU A 1 102 ? -12.911 2.439 27.607 1.00 83.81 102 GLU A CA 1
ATOM 793 C C . GLU A 1 102 ? -12.529 2.648 26.136 1.00 83.81 102 GLU A C 1
ATOM 795 O O . GLU A 1 102 ? -11.368 2.438 25.778 1.00 83.81 102 GLU A O 1
ATOM 800 N N . GLN A 1 103 ? -13.439 3.154 25.297 1.00 82.56 103 GLN A N 1
ATOM 801 C CA . GLN A 1 103 ? -13.119 3.537 23.914 1.00 82.56 103 GLN A CA 1
ATOM 802 C C . GLN A 1 103 ? -12.049 4.637 23.849 1.00 82.56 103 GLN A C 1
ATOM 804 O O . GLN A 1 103 ? -11.173 4.606 22.984 1.00 82.56 103 GLN A O 1
ATOM 809 N N . PHE A 1 104 ? -12.057 5.586 24.791 1.00 87.62 104 PHE A N 1
ATOM 810 C CA . PHE A 1 104 ? -11.024 6.624 24.875 1.00 87.62 104 PHE A CA 1
ATOM 811 C C . PHE A 1 104 ? -9.635 6.090 25.246 1.00 87.62 104 PHE A C 1
ATOM 813 O O . PHE A 1 104 ? -8.641 6.706 24.856 1.00 87.62 104 PHE A O 1
ATOM 820 N N . LYS A 1 105 ? -9.550 4.955 25.954 1.00 85.50 105 LYS A N 1
ATOM 821 C CA . LYS A 1 105 ? -8.277 4.296 26.299 1.00 85.50 105 LYS A CA 1
ATOM 822 C C . LYS A 1 105 ? -7.640 3.567 25.111 1.00 85.50 105 LYS A C 1
ATOM 824 O O . LYS A 1 105 ? -6.447 3.269 25.160 1.00 85.50 105 LYS A O 1
ATOM 829 N N . MET A 1 106 ? -8.403 3.265 24.058 1.00 83.69 106 MET A N 1
ATOM 830 C CA . MET A 1 106 ? -7.871 2.604 22.864 1.00 83.69 106 MET A CA 1
ATOM 831 C C . MET A 1 106 ? -6.948 3.552 22.085 1.00 83.69 106 MET A C 1
ATOM 833 O O . MET A 1 106 ? -7.225 4.746 21.945 1.00 83.69 106 MET A O 1
ATOM 837 N N . LYS A 1 107 ? -5.841 3.019 21.548 1.00 85.25 107 LYS A N 1
ATOM 838 C CA . LYS A 1 107 ? -4.906 3.816 20.740 1.00 85.25 107 LYS A CA 1
ATOM 839 C C . LYS A 1 107 ? -5.609 4.293 19.452 1.00 85.25 107 LYS A C 1
ATOM 841 O O . LYS A 1 107 ? -6.353 3.514 18.844 1.00 85.25 107 LYS A O 1
ATOM 846 N N . PRO A 1 108 ? -5.410 5.563 19.046 1.00 89.56 108 PRO A N 1
ATOM 847 C CA . PRO A 1 108 ? -5.896 6.050 17.762 1.00 89.56 108 PRO A CA 1
ATOM 848 C C . PRO A 1 108 ? -5.342 5.220 16.601 1.00 89.56 108 PRO A C 1
ATOM 850 O O . PRO A 1 108 ? -4.230 4.694 16.663 1.00 89.56 108 PRO A O 1
ATOM 853 N N . PHE A 1 109 ? -6.144 5.109 15.547 1.00 88.94 109 PHE A N 1
ATOM 854 C CA . PHE A 1 109 ? -5.699 4.555 14.278 1.00 88.94 109 PHE A CA 1
ATOM 855 C C . PHE A 1 109 ? -4.741 5.541 13.597 1.00 88.94 109 PHE A C 1
ATOM 857 O O . PHE A 1 109 ? -5.113 6.689 13.364 1.00 88.94 109 PHE A O 1
ATOM 864 N N . GLU A 1 110 ? -3.521 5.090 13.319 1.00 87.94 110 GLU A N 1
ATOM 865 C CA . GLU A 1 110 ? -2.487 5.850 12.611 1.00 87.94 110 GLU A CA 1
ATOM 866 C C . GLU A 1 110 ? -2.614 5.524 11.122 1.00 87.94 110 GLU A C 1
ATOM 868 O O . GLU A 1 110 ? -2.169 4.480 10.650 1.00 87.94 110 GLU A O 1
ATOM 873 N N . VAL A 1 111 ? -3.316 6.397 10.399 1.00 89.81 111 VAL A N 1
ATOM 874 C CA . VAL A 1 111 ? -3.654 6.206 8.980 1.00 89.81 111 VAL A CA 1
ATOM 875 C C . VAL A 1 111 ? -2.392 6.201 8.117 1.00 89.81 111 VAL A C 1
ATOM 877 O O . VAL A 1 111 ? -2.331 5.508 7.106 1.00 89.81 111 VAL A O 1
ATOM 880 N N . GLU A 1 112 ? -1.381 6.962 8.527 1.00 88.44 112 GLU A N 1
ATOM 881 C CA . GLU A 1 112 ? -0.125 7.162 7.815 1.00 88.44 112 GLU A CA 1
ATOM 882 C C . GLU A 1 112 ? 0.700 5.871 7.720 1.00 88.44 112 GLU A C 1
ATOM 884 O O . GLU A 1 112 ? 1.283 5.591 6.674 1.00 88.44 112 GLU A O 1
ATOM 889 N N . GLU A 1 113 ? 0.723 5.058 8.782 1.00 88.69 113 GLU A N 1
ATOM 890 C CA . GLU A 1 113 ? 1.456 3.784 8.791 1.00 88.69 113 GLU A CA 1
ATOM 891 C C . GLU A 1 113 ? 0.832 2.778 7.814 1.00 88.69 113 GLU A C 1
ATOM 893 O O . GLU A 1 113 ? 1.531 2.152 7.016 1.00 88.69 113 GLU A O 1
ATOM 898 N N . GLU A 1 114 ? -0.497 2.672 7.840 1.00 88.50 114 GLU A N 1
ATOM 899 C CA . GLU A 1 114 ? -1.266 1.761 6.985 1.00 88.50 114 GLU A CA 1
ATOM 900 C C . GLU A 1 114 ? -1.198 2.207 5.518 1.00 88.50 114 GLU A C 1
ATOM 902 O O . GLU A 1 114 ? -1.033 1.395 4.604 1.00 88.50 114 GLU A O 1
ATOM 907 N N . LEU A 1 115 ? -1.251 3.521 5.282 1.00 89.69 115 LEU A N 1
ATOM 908 C CA . LEU A 1 115 ? -1.066 4.100 3.959 1.00 89.69 115 LEU A CA 1
ATOM 909 C C . LEU A 1 115 ? 0.330 3.785 3.405 1.00 89.69 115 LEU A C 1
ATOM 911 O O . LEU A 1 115 ? 0.440 3.306 2.276 1.00 89.69 115 LEU A O 1
ATOM 915 N N . MET A 1 116 ? 1.384 3.980 4.199 1.00 89.56 116 MET A N 1
ATOM 916 C CA . MET A 1 116 ? 2.755 3.666 3.794 1.00 89.56 116 MET A CA 1
ATOM 917 C C . MET A 1 116 ? 2.932 2.170 3.471 1.00 89.56 116 MET A C 1
ATOM 919 O O . MET A 1 116 ? 3.627 1.826 2.512 1.00 89.56 116 MET A O 1
ATOM 923 N N . GLU A 1 117 ? 2.283 1.263 4.212 1.00 89.00 117 GLU A N 1
ATOM 924 C CA . GLU A 1 117 ? 2.300 -0.182 3.923 1.00 89.00 117 GLU A CA 1
ATOM 925 C C . GLU A 1 117 ? 1.655 -0.508 2.556 1.00 89.00 117 GLU A C 1
ATOM 927 O O . GLU A 1 117 ? 2.182 -1.328 1.784 1.00 89.00 117 GLU A O 1
ATOM 932 N N . ILE A 1 118 ? 0.547 0.161 2.215 1.00 90.50 118 ILE A N 1
ATOM 933 C CA . ILE A 1 118 ? -0.121 0.030 0.910 1.00 90.50 118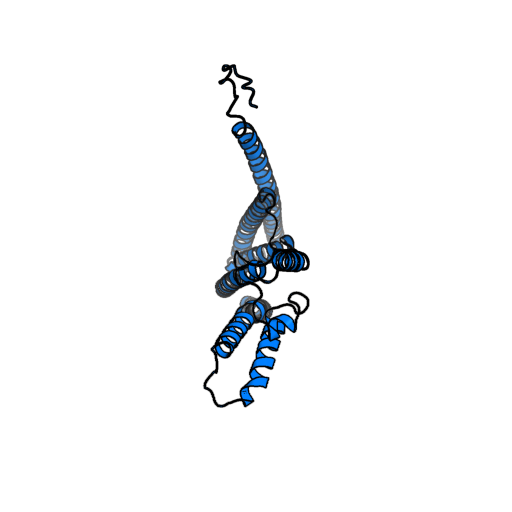 ILE A CA 1
ATOM 934 C C . ILE A 1 118 ? 0.759 0.590 -0.209 1.00 90.50 118 ILE A C 1
ATOM 936 O O . ILE A 1 118 ? 0.952 -0.080 -1.228 1.00 90.50 118 ILE A O 1
ATOM 940 N N . GLU A 1 119 ? 1.312 1.787 -0.020 1.00 92.31 119 GLU A N 1
ATOM 941 C CA . GLU A 1 119 ? 2.188 2.455 -0.983 1.00 92.31 119 GLU A CA 1
ATOM 942 C C . GLU A 1 119 ? 3.403 1.591 -1.319 1.00 92.31 119 GLU A C 1
ATOM 944 O O . GLU A 1 119 ? 3.630 1.252 -2.484 1.00 92.31 119 GLU A O 1
ATOM 949 N N . MET A 1 120 ? 4.121 1.126 -0.293 1.00 91.06 120 MET A N 1
ATOM 950 C CA . MET A 1 120 ? 5.258 0.227 -0.469 1.00 91.06 120 MET A CA 1
ATOM 951 C C . MET A 1 120 ? 4.860 -1.030 -1.238 1.00 91.06 120 MET A C 1
ATOM 953 O O . MET A 1 120 ? 5.570 -1.445 -2.153 1.00 91.06 120 MET A O 1
ATOM 957 N N . THR A 1 121 ? 3.707 -1.624 -0.932 1.00 90.19 121 THR A N 1
ATOM 958 C CA . THR A 1 121 ? 3.268 -2.828 -1.645 1.00 90.19 121 THR A CA 1
ATOM 959 C C . THR A 1 121 ? 2.936 -2.554 -3.107 1.00 90.19 121 THR A C 1
ATOM 961 O O . THR A 1 121 ? 3.309 -3.349 -3.969 1.00 90.19 121 THR A O 1
ATOM 964 N N . LEU A 1 122 ? 2.281 -1.435 -3.414 1.00 92.19 122 LEU A N 1
ATOM 965 C CA . LEU A 1 122 ? 2.007 -1.036 -4.793 1.00 92.19 122 LEU A CA 1
ATOM 966 C C . LEU A 1 122 ? 3.310 -0.849 -5.582 1.00 92.19 122 LEU A C 1
ATOM 968 O O . LEU A 1 122 ? 3.413 -1.330 -6.711 1.00 92.19 122 LEU A O 1
ATOM 972 N N . LEU A 1 123 ? 4.313 -0.209 -4.975 1.00 90.75 123 LEU A N 1
ATOM 973 C CA . LEU A 1 123 ? 5.645 -0.060 -5.558 1.00 90.75 123 LEU A CA 1
ATOM 974 C C . LEU A 1 123 ? 6.259 -1.428 -5.878 1.00 90.75 123 LEU A C 1
ATOM 976 O O . LEU A 1 123 ? 6.651 -1.683 -7.017 1.00 90.75 123 LEU A O 1
ATOM 980 N N . TRP A 1 124 ? 6.284 -2.337 -4.900 1.00 89.38 124 TRP A N 1
ATOM 981 C CA . TRP A 1 124 ? 6.799 -3.694 -5.087 1.00 89.38 124 TRP A CA 1
ATOM 982 C C . TRP A 1 124 ? 6.058 -4.441 -6.200 1.00 89.38 124 TRP A C 1
ATOM 984 O O . TRP A 1 124 ? 6.690 -5.055 -7.056 1.00 89.38 124 TRP A O 1
ATOM 994 N N . LEU A 1 125 ? 4.729 -4.360 -6.250 1.00 92.00 125 LEU A N 1
ATOM 995 C CA . LEU A 1 125 ? 3.949 -5.006 -7.304 1.00 92.00 125 LEU A CA 1
ATOM 996 C C . LEU A 1 125 ? 4.352 -4.489 -8.689 1.00 92.00 125 LEU A C 1
ATOM 998 O O . LEU A 1 125 ? 4.638 -5.288 -9.576 1.00 92.00 125 LEU A O 1
ATOM 1002 N N . VAL A 1 126 ? 4.435 -3.171 -8.868 1.00 93.06 126 VAL A N 1
ATOM 1003 C CA . VAL A 1 126 ? 4.714 -2.563 -10.176 1.00 93.06 126 VAL A CA 1
ATOM 1004 C C . VAL A 1 126 ? 6.142 -2.836 -10.656 1.00 93.06 126 VAL A C 1
ATOM 1006 O O . VAL A 1 126 ? 6.344 -3.134 -11.833 1.00 93.06 126 VAL A O 1
ATOM 1009 N N . PHE A 1 127 ? 7.135 -2.799 -9.766 1.00 90.31 127 PHE A N 1
ATOM 1010 C CA . PHE A 1 127 ? 8.532 -3.038 -10.140 1.00 90.31 127 PHE A CA 1
ATOM 1011 C C . PHE A 1 127 ? 8.855 -4.516 -10.391 1.00 90.31 127 PHE A C 1
ATOM 1013 O O . PHE A 1 127 ? 9.692 -4.831 -11.241 1.00 90.31 127 PHE A O 1
ATOM 1020 N N . PHE A 1 128 ? 8.197 -5.433 -9.680 1.00 88.62 128 PHE A N 1
ATOM 1021 C CA . PHE A 1 128 ? 8.525 -6.859 -9.749 1.00 88.62 128 PHE A CA 1
ATOM 1022 C C . PHE A 1 128 ? 7.577 -7.662 -10.635 1.00 88.62 128 PHE A C 1
ATOM 1024 O O . PHE A 1 128 ? 7.913 -8.794 -10.984 1.00 88.62 128 PHE A O 1
ATOM 1031 N N . MET A 1 129 ? 6.459 -7.083 -11.086 1.00 92.69 129 MET A N 1
ATOM 1032 C CA . MET A 1 129 ? 5.542 -7.738 -12.025 1.00 92.69 129 MET A CA 1
ATOM 1033 C C . MET A 1 129 ? 6.234 -8.284 -13.285 1.00 92.69 129 MET A C 1
ATOM 1035 O O . MET A 1 129 ? 5.969 -9.441 -13.617 1.00 92.69 129 MET A O 1
ATOM 1039 N N . PRO A 1 130 ? 7.147 -7.554 -13.965 1.00 90.50 130 PRO A N 1
ATOM 1040 C CA . PRO A 1 130 ? 7.817 -8.085 -15.155 1.00 90.50 130 PRO A CA 1
ATOM 1041 C C . PRO A 1 130 ? 8.773 -9.250 -14.857 1.00 90.50 130 PRO A C 1
ATOM 1043 O O . PRO A 1 130 ? 9.063 -10.052 -15.741 1.00 90.50 130 PRO A O 1
ATOM 1046 N N . LEU A 1 131 ? 9.281 -9.340 -13.623 1.00 87.88 131 LEU A N 1
ATOM 1047 C CA . LEU A 1 131 ? 10.292 -10.320 -13.223 1.00 87.88 131 LEU A CA 1
ATOM 1048 C C . LEU A 1 131 ? 9.669 -11.587 -12.619 1.00 87.88 131 LEU A C 1
ATOM 1050 O O . LEU A 1 131 ? 10.148 -12.690 -12.873 1.00 87.88 131 LEU A O 1
ATOM 1054 N N . LEU A 1 132 ? 8.616 -11.436 -11.810 1.00 88.38 132 LEU A N 1
ATOM 1055 C CA . LEU A 1 132 ? 7.982 -12.507 -11.035 1.00 88.38 132 LEU A CA 1
ATOM 1056 C C . LEU A 1 132 ? 6.445 -12.367 -11.040 1.00 88.38 132 LEU A C 1
ATOM 1058 O O . LEU A 1 132 ? 5.844 -12.081 -10.001 1.00 88.38 132 LEU A O 1
ATOM 1062 N N . PRO A 1 133 ? 5.769 -12.629 -12.174 1.00 88.44 133 PRO A N 1
ATOM 1063 C CA . PRO A 1 133 ? 4.314 -12.484 -12.274 1.00 88.44 133 PRO A CA 1
ATOM 1064 C C . PRO A 1 133 ? 3.553 -13.418 -11.319 1.00 88.44 133 PRO A C 1
ATOM 1066 O O . PRO A 1 133 ? 2.509 -13.049 -10.789 1.00 88.44 133 PRO A O 1
ATOM 1069 N N . GLY A 1 134 ? 4.093 -14.607 -11.022 1.00 87.94 134 GLY A N 1
ATOM 1070 C CA . GLY A 1 134 ? 3.498 -15.514 -10.033 1.00 87.94 134 GLY A CA 1
ATOM 1071 C C . GLY A 1 134 ? 3.508 -14.943 -8.608 1.00 87.94 134 GLY A C 1
ATOM 1072 O O . GLY A 1 134 ? 2.551 -15.137 -7.861 1.00 87.94 134 GLY A O 1
ATOM 1073 N N . GLY A 1 135 ? 4.550 -14.183 -8.249 1.00 83.56 135 GLY A N 1
ATOM 1074 C CA . GLY A 1 135 ? 4.642 -13.513 -6.948 1.00 83.56 135 GLY A CA 1
ATOM 1075 C C . GLY A 1 135 ? 3.582 -12.424 -6.777 1.00 83.56 135 GLY A C 1
ATOM 1076 O O . GLY A 1 135 ? 3.024 -12.280 -5.695 1.00 83.56 135 GLY A O 1
ATOM 1077 N N . VAL A 1 136 ? 3.229 -11.719 -7.856 1.00 88.31 136 VAL A N 1
ATOM 1078 C CA . VAL A 1 136 ? 2.178 -10.684 -7.858 1.00 88.31 136 VAL A CA 1
ATOM 1079 C C . VAL A 1 136 ? 0.829 -11.252 -7.428 1.00 88.31 136 VAL A C 1
ATOM 1081 O O . VAL A 1 136 ? 0.152 -10.642 -6.606 1.00 88.31 136 VAL A O 1
ATOM 1084 N N . ILE A 1 137 ? 0.446 -12.428 -7.937 1.00 86.75 137 ILE A N 1
ATOM 1085 C CA . ILE A 1 137 ? -0.832 -13.070 -7.588 1.00 86.75 137 ILE A CA 1
ATOM 1086 C C . ILE A 1 137 ? -0.874 -13.383 -6.091 1.00 86.75 137 ILE A C 1
ATOM 1088 O O . ILE A 1 137 ? -1.853 -13.070 -5.415 1.00 86.75 137 ILE A O 1
ATOM 1092 N N . VAL A 1 138 ? 0.210 -13.954 -5.562 1.00 84.38 138 VAL A N 1
ATOM 1093 C CA . VAL A 1 138 ? 0.338 -14.255 -4.131 1.00 84.38 138 VAL A CA 1
ATOM 1094 C C . VAL A 1 138 ? 0.226 -12.978 -3.302 1.00 84.38 138 VAL A C 1
ATOM 1096 O O . VAL A 1 138 ? -0.560 -12.934 -2.360 1.00 84.38 138 VAL A O 1
ATOM 1099 N N . THR A 1 139 ? 0.957 -11.925 -3.666 1.00 85.06 139 THR A N 1
ATOM 1100 C CA . THR A 1 139 ? 0.922 -10.638 -2.961 1.00 85.06 139 THR A CA 1
ATOM 1101 C C . THR A 1 139 ? -0.451 -9.965 -3.059 1.00 85.06 139 THR A C 1
ATOM 1103 O O . THR A 1 139 ? -0.896 -9.339 -2.101 1.00 85.06 139 THR A O 1
ATOM 1106 N N . MET A 1 140 ? -1.184 -10.127 -4.163 1.00 84.56 140 MET A N 1
ATOM 1107 C CA . MET A 1 140 ? -2.568 -9.652 -4.257 1.00 84.56 140 MET A CA 1
ATOM 1108 C C . MET A 1 140 ? -3.499 -10.398 -3.301 1.00 84.56 140 MET A C 1
ATOM 1110 O O . MET A 1 140 ? -4.261 -9.762 -2.576 1.00 84.56 140 MET A O 1
ATOM 1114 N N . VAL A 1 141 ? -3.417 -11.731 -3.244 1.00 82.38 141 VAL A N 1
ATOM 1115 C CA . VAL A 1 141 ? -4.189 -12.530 -2.273 1.00 82.38 141 VAL A CA 1
ATOM 1116 C C . VAL A 1 141 ? -3.823 -12.137 -0.841 1.00 82.38 141 VAL A C 1
ATOM 1118 O O . VAL A 1 141 ? -4.709 -11.994 0.001 1.00 82.38 141 VAL A O 1
ATOM 1121 N N . ALA A 1 142 ? -2.534 -11.896 -0.586 1.00 83.00 142 ALA A N 1
ATOM 1122 C CA . ALA A 1 142 ? -2.037 -11.393 0.687 1.00 83.00 142 ALA A CA 1
ATOM 1123 C C . ALA A 1 142 ? -2.735 -10.098 1.092 1.00 83.00 142 ALA A C 1
ATOM 1125 O O . ALA A 1 142 ? -3.279 -10.005 2.188 1.00 83.00 142 ALA A O 1
ATOM 1126 N N . LYS A 1 143 ? -2.781 -9.128 0.176 1.00 85.06 143 LYS A N 1
ATOM 1127 C CA . LYS A 1 143 ? -3.405 -7.831 0.423 1.00 85.06 143 LYS A CA 1
ATOM 1128 C C . LYS A 1 143 ? -4.913 -7.901 0.572 1.00 85.06 143 LYS A C 1
ATOM 1130 O O . LYS A 1 143 ? -5.456 -7.201 1.415 1.00 85.06 143 LYS A O 1
ATOM 1135 N N . LEU A 1 144 ? -5.599 -8.781 -0.156 1.00 84.38 144 LEU A N 1
ATOM 1136 C CA . LEU A 1 144 ? -7.026 -9.018 0.081 1.00 84.38 144 LEU A CA 1
ATOM 1137 C C . LEU A 1 144 ? -7.283 -9.553 1.496 1.00 84.38 144 LEU A C 1
ATOM 1139 O O . LEU A 1 144 ? -8.242 -9.142 2.152 1.00 84.38 144 LEU A O 1
ATOM 1143 N N . ALA A 1 145 ? -6.422 -10.453 1.979 1.00 80.88 145 ALA A N 1
ATOM 1144 C CA . ALA A 1 145 ? -6.504 -10.944 3.348 1.00 80.88 145 ALA A CA 1
ATOM 1145 C C . ALA A 1 145 ? -6.207 -9.827 4.363 1.00 80.88 145 ALA A C 1
ATOM 1147 O O . ALA A 1 145 ? -6.971 -9.665 5.313 1.00 80.88 145 ALA A O 1
ATOM 1148 N N . GLU A 1 146 ? -5.169 -9.029 4.121 1.00 83.56 146 GLU A N 1
ATOM 1149 C CA . GLU A 1 146 ? -4.764 -7.900 4.965 1.00 83.56 146 GLU A CA 1
ATOM 1150 C C . GLU A 1 146 ? -5.871 -6.844 5.105 1.00 83.56 146 GLU A C 1
ATOM 1152 O O . GLU A 1 146 ? -6.262 -6.506 6.217 1.00 83.56 146 GLU A O 1
ATOM 1157 N N . VAL A 1 147 ? -6.509 -6.440 4.002 1.00 83.00 147 VAL A N 1
ATOM 1158 C CA . VAL A 1 147 ? -7.632 -5.483 4.024 1.00 83.00 147 VAL A CA 1
ATOM 1159 C C . VAL A 1 147 ? -8.779 -5.979 4.912 1.00 83.00 147 VAL A C 1
ATOM 1161 O O . VAL A 1 147 ? -9.388 -5.207 5.656 1.00 83.00 147 VAL A O 1
ATOM 1164 N N . SER A 1 148 ? -9.074 -7.284 4.880 1.00 80.75 148 SER A N 1
ATOM 1165 C CA . SER A 1 148 ? -10.105 -7.861 5.751 1.00 80.75 148 SER A CA 1
ATOM 1166 C C . SER A 1 148 ? -9.706 -7.842 7.233 1.00 80.75 148 SER A C 1
ATOM 1168 O O . SER A 1 148 ? -10.559 -7.659 8.110 1.00 80.75 148 SER A O 1
ATOM 1170 N N . THR A 1 149 ? -8.411 -7.996 7.527 1.00 78.31 149 THR A N 1
ATOM 1171 C CA . THR A 1 149 ? -7.885 -7.943 8.895 1.00 78.31 149 THR A CA 1
ATOM 1172 C C . THR A 1 149 ? -7.792 -6.514 9.414 1.00 78.31 149 THR A C 1
ATOM 1174 O O . THR A 1 149 ? -8.130 -6.287 10.572 1.00 78.31 149 THR A O 1
ATOM 1177 N N . ASP A 1 150 ? -7.468 -5.536 8.571 1.00 81.88 150 ASP A N 1
ATOM 1178 C CA . ASP A 1 150 ? -7.400 -4.127 8.970 1.00 81.88 150 ASP A CA 1
ATOM 1179 C C . ASP A 1 150 ? -8.785 -3.557 9.249 1.00 81.88 150 ASP A C 1
ATOM 1181 O O . ASP A 1 150 ? -8.967 -2.818 10.213 1.00 81.88 150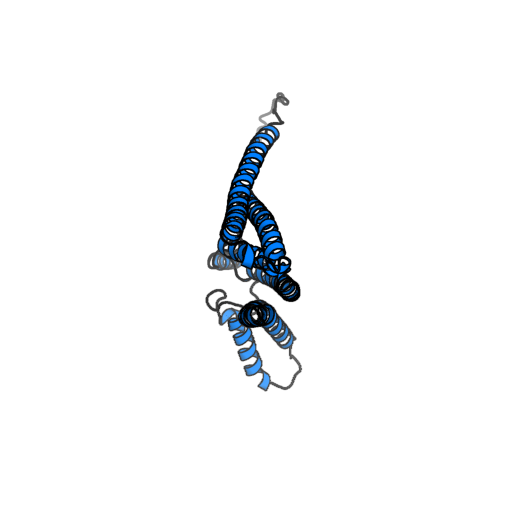 ASP A O 1
ATOM 1185 N N . LEU A 1 151 ? -9.805 -3.979 8.496 1.00 80.94 151 LEU A N 1
ATOM 1186 C CA . LEU A 1 151 ? -11.193 -3.643 8.811 1.00 80.94 151 LEU A CA 1
ATOM 1187 C C . LEU A 1 151 ? -11.606 -4.210 10.177 1.00 80.94 151 LEU A C 1
ATOM 1189 O O . LEU A 1 151 ? -12.260 -3.535 10.970 1.00 80.94 151 LEU A O 1
ATOM 1193 N N . THR A 1 152 ? -11.159 -5.425 10.495 1.00 78.56 152 THR A N 1
ATOM 1194 C CA . THR A 1 152 ? -11.368 -6.036 11.817 1.00 78.56 152 THR A CA 1
ATOM 1195 C C . THR A 1 152 ? -10.619 -5.253 12.907 1.00 78.56 152 THR A C 1
ATOM 1197 O O . THR A 1 152 ? -11.180 -4.975 13.966 1.00 78.56 152 THR A O 1
ATOM 1200 N N . LYS A 1 153 ? -9.380 -4.826 12.638 1.00 80.94 153 LYS A N 1
ATOM 1201 C CA . LYS A 1 153 ? -8.551 -4.002 13.534 1.00 80.94 153 LYS A CA 1
ATOM 1202 C C . LYS A 1 153 ? -9.187 -2.631 13.793 1.00 80.94 153 LYS A C 1
ATOM 1204 O O . LYS A 1 153 ? -9.227 -2.171 14.932 1.00 80.94 153 LYS A O 1
ATOM 1209 N N . LEU A 1 154 ? -9.747 -2.007 12.761 1.00 83.69 154 LEU A N 1
ATOM 1210 C CA . LEU A 1 154 ? -10.475 -0.742 12.847 1.00 83.69 154 LEU A CA 1
ATOM 1211 C C . LEU A 1 154 ? -11.758 -0.848 13.672 1.00 83.69 154 LEU A C 1
ATOM 1213 O O . LEU A 1 154 ? -12.081 0.084 14.400 1.00 83.69 154 LEU A O 1
ATOM 1217 N N . LEU A 1 155 ? -12.482 -1.965 13.565 1.00 81.69 155 LEU A N 1
ATOM 1218 C CA . LEU A 1 155 ? -13.736 -2.161 14.293 1.00 81.69 155 LEU A CA 1
ATOM 1219 C C . LEU A 1 155 ? -13.531 -2.564 15.756 1.00 81.69 155 LEU A C 1
ATOM 1221 O O . LEU A 1 155 ? -14.347 -2.195 16.596 1.00 81.69 155 LEU A O 1
ATOM 1225 N N . PHE A 1 156 ? -12.480 -3.333 16.057 1.00 78.81 156 PHE A N 1
ATOM 1226 C CA . PHE A 1 156 ? -12.369 -4.020 17.348 1.00 78.81 156 PHE A CA 1
ATOM 1227 C C . PHE A 1 156 ? -11.098 -3.729 18.151 1.00 78.81 156 PHE A C 1
ATOM 1229 O O . PHE A 1 156 ? -11.015 -4.123 19.315 1.00 78.81 156 PHE A O 1
ATOM 1236 N N . VAL A 1 157 ? -10.076 -3.113 17.557 1.00 80.88 157 VAL A N 1
ATOM 1237 C CA . VAL A 1 157 ? -8.778 -2.898 18.226 1.00 80.88 157 VAL A CA 1
ATOM 1238 C C . VAL A 1 157 ? -8.519 -1.420 18.470 1.00 80.88 157 VAL A C 1
ATOM 1240 O O . VAL A 1 157 ? -8.000 -1.047 19.522 1.00 80.88 157 VAL A O 1
ATOM 1243 N N . ASN A 1 158 ? -8.845 -0.584 17.492 1.00 87.50 158 ASN A N 1
ATOM 1244 C CA . ASN A 1 158 ? -8.535 0.834 17.537 1.00 87.50 158 ASN A CA 1
ATOM 1245 C C . ASN A 1 158 ? -9.757 1.662 17.910 1.00 87.50 158 ASN A C 1
ATOM 1247 O O . ASN A 1 158 ? -10.899 1.296 17.636 1.00 87.50 158 ASN A O 1
ATOM 1251 N N . ARG A 1 159 ? -9.488 2.828 18.497 1.00 89.88 159 ARG A N 1
ATOM 1252 C CA . ARG A 1 159 ? -10.522 3.829 18.736 1.00 89.88 159 ARG A CA 1
ATOM 1253 C C . ARG A 1 159 ? -11.138 4.240 17.400 1.00 89.88 159 ARG A C 1
ATOM 1255 O O . ARG A 1 159 ? -10.402 4.533 16.454 1.00 89.88 159 ARG A O 1
ATOM 1262 N N . ARG A 1 160 ? -12.470 4.328 17.344 1.00 85.81 160 ARG A N 1
ATOM 1263 C CA . ARG A 1 160 ? -13.186 4.814 16.157 1.00 85.81 160 ARG A CA 1
ATOM 1264 C C . ARG A 1 160 ? -12.615 6.178 15.726 1.00 85.81 160 ARG A C 1
ATOM 1266 O O . ARG A 1 160 ? -12.586 7.095 16.553 1.00 85.81 160 ARG A O 1
ATOM 1273 N N . PRO A 1 161 ? -12.145 6.333 14.475 1.00 85.38 161 PRO A N 1
ATOM 1274 C CA . PRO A 1 161 ? -11.630 7.612 14.015 1.00 85.38 161 PRO A CA 1
ATOM 1275 C C . PRO A 1 161 ? -12.773 8.627 13.935 1.00 85.38 161 PRO A C 1
ATOM 1277 O O . PRO A 1 161 ? -13.874 8.315 13.474 1.00 85.38 161 PRO A O 1
ATOM 1280 N N . VAL A 1 162 ? -12.507 9.849 14.395 1.00 86.75 162 VAL A N 1
ATOM 1281 C CA . VAL A 1 162 ? -13.384 10.993 14.129 1.00 86.75 162 VAL A CA 1
ATOM 1282 C C . VAL A 1 162 ? -13.292 11.274 12.629 1.00 86.75 162 VAL A C 1
ATOM 1284 O O . VAL A 1 162 ? -12.185 11.211 12.092 1.00 86.75 162 VAL A O 1
ATOM 1287 N N . PRO A 1 163 ? -14.405 11.540 11.928 1.00 85.31 163 PRO A N 1
ATOM 1288 C CA . PRO A 1 163 ? -14.343 11.897 10.518 1.00 85.31 163 PRO A CA 1
ATOM 1289 C C . PRO A 1 163 ? -13.479 13.154 10.348 1.00 85.31 163 PRO A C 1
ATOM 1291 O O . PRO A 1 163 ? -13.860 14.244 10.770 1.00 85.31 163 PRO A O 1
ATOM 1294 N N . VAL A 1 164 ? -12.301 12.979 9.753 1.00 88.00 164 VAL A N 1
ATOM 1295 C CA . VAL A 1 164 ? -11.420 14.059 9.297 1.00 88.00 164 VAL A CA 1
ATOM 1296 C C . VAL A 1 164 ? -11.610 14.200 7.789 1.00 88.00 164 VAL A C 1
ATOM 1298 O O . VAL A 1 164 ? -11.919 13.221 7.109 1.00 88.00 164 VAL A O 1
ATOM 1301 N N . ASP A 1 165 ? -11.452 15.415 7.267 1.00 86.81 165 ASP A N 1
ATOM 1302 C CA . ASP A 1 165 ? -11.539 15.688 5.832 1.00 86.81 165 ASP A CA 1
ATOM 1303 C C . ASP A 1 165 ? -10.558 14.795 5.039 1.00 86.81 165 ASP A C 1
ATOM 1305 O O . ASP A 1 165 ? -9.338 14.874 5.199 1.00 86.81 165 ASP A O 1
ATOM 1309 N N . ASP A 1 166 ? -11.097 13.924 4.182 1.00 89.19 166 ASP A N 1
ATOM 1310 C CA . ASP A 1 166 ? -10.354 12.884 3.458 1.00 89.19 166 ASP A CA 1
ATOM 1311 C C . ASP A 1 166 ? -9.703 13.400 2.162 1.00 89.19 166 ASP A C 1
ATOM 1313 O O . ASP A 1 166 ? -8.974 12.678 1.470 1.00 89.19 166 ASP A O 1
ATOM 1317 N N . VAL A 1 167 ? -9.938 14.671 1.827 1.00 87.62 167 VAL A N 1
ATOM 1318 C CA . VAL A 1 167 ? -9.502 15.285 0.570 1.00 87.62 167 VAL A CA 1
ATOM 1319 C C . VAL A 1 167 ? -7.979 15.306 0.444 1.00 87.62 167 VAL A C 1
ATOM 1321 O O . VAL A 1 167 ? -7.457 15.103 -0.657 1.00 87.62 167 VAL A O 1
ATOM 1324 N N . ALA A 1 168 ? -7.257 15.548 1.542 1.00 84.06 168 ALA A N 1
ATOM 1325 C CA . ALA A 1 168 ? -5.795 15.544 1.538 1.00 84.06 168 ALA A CA 1
ATOM 1326 C C . ALA A 1 168 ? -5.245 14.135 1.264 1.00 84.06 168 ALA A C 1
ATOM 1328 O O . ALA A 1 168 ? -4.449 13.962 0.341 1.00 84.06 168 ALA A O 1
ATOM 1329 N N . MET A 1 169 ? -5.763 13.132 1.974 1.00 87.06 169 MET A N 1
ATOM 1330 C CA . MET A 1 169 ? -5.330 11.739 1.855 1.00 87.06 169 MET A CA 1
ATOM 1331 C C . MET A 1 169 ? -5.618 11.155 0.466 1.00 87.06 169 MET A C 1
ATOM 1333 O O . MET A 1 169 ? -4.741 10.573 -0.169 1.00 87.06 169 MET A O 1
ATOM 1337 N N . ARG A 1 170 ? -6.825 11.366 -0.080 1.00 89.19 170 ARG A N 1
ATOM 1338 C CA . ARG A 1 170 ? -7.154 10.899 -1.442 1.00 89.19 170 ARG A CA 1
ATOM 1339 C C . ARG A 1 170 ? -6.238 11.511 -2.499 1.00 89.19 170 ARG A C 1
ATOM 1341 O O . ARG A 1 170 ? -5.912 10.862 -3.493 1.00 89.19 170 ARG A O 1
ATOM 1348 N N . ARG A 1 171 ? -5.846 12.773 -2.310 1.00 87.00 171 ARG A N 1
ATOM 1349 C CA . ARG A 1 171 ? -4.938 13.473 -3.222 1.00 87.00 171 ARG A CA 1
ATOM 1350 C C . ARG A 1 171 ? -3.535 12.885 -3.164 1.00 87.00 171 ARG A C 1
ATOM 1352 O O . ARG A 1 171 ? -2.916 12.747 -4.218 1.00 87.00 171 ARG A O 1
ATOM 1359 N N . GLU A 1 172 ? -3.053 12.559 -1.974 1.00 88.12 172 GLU A N 1
ATOM 1360 C CA . GLU A 1 172 ? -1.759 11.913 -1.773 1.00 88.12 172 GLU A CA 1
ATOM 1361 C C . GLU A 1 172 ? -1.720 10.548 -2.463 1.00 88.12 172 GLU A C 1
ATOM 1363 O O . GLU A 1 172 ? -0.948 10.386 -3.407 1.00 88.12 172 GLU A O 1
ATOM 1368 N N . ILE A 1 173 ? -2.673 9.663 -2.148 1.00 91.81 173 ILE A N 1
ATOM 1369 C CA . ILE A 1 173 ? -2.809 8.334 -2.770 1.00 91.81 173 ILE A CA 1
ATOM 1370 C C . ILE A 1 173 ? -2.886 8.429 -4.296 1.00 91.81 173 ILE A C 1
ATOM 1372 O O . ILE A 1 173 ? -2.216 7.686 -5.013 1.00 91.81 173 ILE A O 1
ATOM 1376 N N . SER A 1 174 ? -3.699 9.348 -4.828 1.00 90.88 174 SER A N 1
ATOM 1377 C CA . SER A 1 174 ? -3.833 9.508 -6.279 1.00 90.88 174 SER A CA 1
ATOM 1378 C C . SER A 1 174 ? -2.530 9.983 -6.921 1.00 90.88 174 SER A C 1
ATOM 1380 O O . SER A 1 174 ? -2.144 9.473 -7.972 1.00 90.88 174 SER A O 1
ATOM 1382 N N . THR A 1 175 ? -1.835 10.936 -6.292 1.00 89.44 175 THR A N 1
ATOM 1383 C CA . THR A 1 175 ? -0.544 11.432 -6.789 1.00 89.44 175 THR A CA 1
ATOM 1384 C C . THR A 1 175 ? 0.499 10.322 -6.763 1.00 89.44 175 THR A C 1
ATOM 1386 O O . THR A 1 175 ? 1.195 10.121 -7.758 1.00 89.44 175 THR A O 1
ATOM 1389 N N . TYR A 1 176 ? 0.564 9.576 -5.660 1.00 91.69 176 TYR A N 1
ATOM 1390 C CA . TYR A 1 176 ? 1.456 8.441 -5.491 1.00 91.69 176 TYR A CA 1
ATOM 1391 C C . TYR A 1 176 ? 1.217 7.374 -6.563 1.00 91.69 176 TYR A C 1
ATOM 1393 O O . TYR A 1 176 ? 2.143 7.012 -7.289 1.00 91.69 176 TYR A O 1
ATOM 1401 N N . ALA A 1 177 ? -0.034 6.940 -6.743 1.00 92.69 177 ALA A N 1
ATOM 1402 C CA . ALA A 1 177 ? -0.397 5.931 -7.733 1.00 92.69 177 ALA A CA 1
ATOM 1403 C C . ALA A 1 177 ? 0.030 6.339 -9.150 1.00 92.69 177 ALA A C 1
ATOM 1405 O O . ALA A 1 177 ? 0.619 5.541 -9.879 1.00 92.69 177 ALA A O 1
ATOM 1406 N N . TRP A 1 178 ? -0.196 7.597 -9.532 1.00 91.94 178 TRP A N 1
ATOM 1407 C CA . TRP A 1 178 ? 0.245 8.105 -10.829 1.00 91.94 178 TRP A CA 1
ATOM 1408 C C . TRP A 1 178 ? 1.769 8.126 -10.981 1.00 91.94 178 TRP A C 1
ATOM 1410 O O . TRP A 1 178 ? 2.276 7.733 -12.033 1.00 91.94 178 TRP A O 1
ATOM 1420 N N . CYS A 1 179 ? 2.504 8.544 -9.948 1.00 90.94 179 CYS A N 1
ATOM 1421 C CA . CYS A 1 179 ? 3.967 8.496 -9.947 1.00 90.94 179 CYS A CA 1
ATOM 1422 C C . CYS A 1 179 ? 4.477 7.062 -10.118 1.00 90.94 179 CYS A C 1
ATOM 1424 O O . CYS A 1 179 ? 5.351 6.824 -10.952 1.00 90.94 179 CYS A O 1
ATOM 1426 N N . VAL A 1 180 ? 3.906 6.101 -9.386 1.00 93.19 180 VAL A N 1
ATOM 1427 C CA . VAL A 1 180 ? 4.272 4.685 -9.496 1.00 93.19 180 VAL A CA 1
ATOM 1428 C C . VAL A 1 180 ? 3.958 4.131 -10.885 1.00 93.19 180 VAL A C 1
ATOM 1430 O O . VAL A 1 180 ? 4.797 3.433 -11.443 1.00 93.19 180 VAL A O 1
ATOM 1433 N N . VAL A 1 181 ? 2.819 4.478 -11.494 1.00 92.12 181 VAL A N 1
ATOM 1434 C CA . VAL A 1 181 ? 2.483 4.041 -12.864 1.00 92.12 181 VAL A CA 1
ATOM 1435 C C . VAL A 1 181 ? 3.496 4.568 -13.882 1.00 92.12 181 VAL A C 1
ATOM 1437 O O . VAL A 1 181 ? 4.034 3.789 -14.666 1.00 92.12 181 VAL A O 1
ATOM 1440 N N . VAL A 1 182 ? 3.806 5.868 -13.863 1.00 90.50 182 VAL A N 1
ATOM 1441 C CA . VAL A 1 182 ? 4.770 6.471 -14.807 1.00 90.50 182 VAL A CA 1
ATOM 1442 C C . VAL A 1 182 ? 6.162 5.864 -14.631 1.00 90.50 182 VAL A C 1
ATOM 1444 O O . VAL A 1 182 ? 6.829 5.506 -15.603 1.00 90.50 182 VAL A O 1
ATOM 1447 N N . THR A 1 183 ? 6.573 5.700 -13.377 1.00 91.50 183 THR A N 1
ATOM 1448 C CA . THR A 1 183 ? 7.853 5.095 -13.000 1.00 91.50 183 THR A CA 1
ATOM 1449 C C . THR A 1 183 ? 7.913 3.623 -13.419 1.00 91.50 183 THR A C 1
ATOM 1451 O O . THR A 1 183 ? 8.914 3.174 -13.973 1.00 91.50 183 THR A O 1
ATOM 1454 N N . GLY A 1 184 ? 6.821 2.884 -13.234 1.00 93.38 184 GLY A N 1
ATOM 1455 C CA . GLY A 1 184 ? 6.675 1.487 -13.626 1.00 93.38 184 GLY A CA 1
ATOM 1456 C C . GLY A 1 184 ? 6.726 1.266 -15.133 1.00 93.38 184 GLY A C 1
ATOM 1457 O O . GLY A 1 184 ? 7.330 0.295 -15.589 1.00 93.38 184 GLY A O 1
ATOM 1458 N N . LEU A 1 185 ? 6.154 2.180 -15.924 1.00 93.19 185 LEU A N 1
ATOM 1459 C CA . LEU A 1 185 ? 6.256 2.139 -17.385 1.00 93.19 185 LEU A CA 1
ATOM 1460 C C . LEU A 1 185 ? 7.708 2.298 -17.839 1.00 93.19 185 LEU A C 1
ATOM 1462 O O . LEU A 1 185 ? 8.202 1.483 -18.617 1.00 93.19 185 LEU A O 1
ATOM 1466 N N . ALA A 1 186 ? 8.407 3.304 -17.309 1.00 92.69 186 ALA A N 1
ATOM 1467 C CA . ALA A 1 186 ? 9.821 3.526 -17.600 1.00 92.69 186 ALA A CA 1
ATOM 1468 C C . ALA A 1 186 ? 10.677 2.312 -17.218 1.00 92.69 186 ALA A C 1
ATOM 1470 O O . ALA A 1 186 ? 11.504 1.855 -18.004 1.00 92.69 186 ALA A O 1
ATOM 1471 N N . TRP A 1 187 ? 10.425 1.756 -16.032 1.00 94.12 187 TRP A N 1
ATOM 1472 C CA . TRP A 1 187 ? 11.088 0.558 -15.536 1.00 94.12 187 TRP A CA 1
ATOM 1473 C C . TRP A 1 187 ? 10.854 -0.655 -16.441 1.00 94.12 187 TRP A C 1
ATOM 1475 O O . TRP A 1 187 ? 11.798 -1.353 -16.801 1.00 94.12 187 TRP A O 1
ATOM 1485 N N . THR A 1 188 ? 9.611 -0.881 -16.867 1.00 92.94 188 THR A N 1
ATOM 1486 C CA . THR A 1 188 ? 9.248 -2.004 -17.744 1.00 92.94 188 THR A CA 1
ATOM 1487 C C . THR A 1 188 ? 9.906 -1.878 -19.117 1.00 92.94 188 THR A C 1
ATOM 1489 O O . THR A 1 188 ? 10.417 -2.867 -19.647 1.00 92.94 188 THR A O 1
ATOM 1492 N N . LEU A 1 189 ? 9.947 -0.668 -19.684 1.00 93.94 189 LEU A N 1
ATOM 1493 C CA . LEU A 1 189 ? 10.667 -0.392 -20.930 1.00 93.94 189 LEU A CA 1
ATOM 1494 C C . LEU A 1 189 ? 12.172 -0.623 -20.767 1.00 93.94 189 LEU A C 1
ATOM 1496 O O . LEU A 1 189 ? 12.787 -1.258 -21.619 1.00 93.94 189 LEU A O 1
ATOM 1500 N N . GLY A 1 190 ? 12.745 -0.180 -19.647 1.00 92.44 190 GLY A N 1
ATOM 1501 C CA . GLY A 1 190 ? 14.140 -0.414 -19.291 1.00 92.44 190 GLY A CA 1
ATOM 1502 C C . GLY A 1 190 ? 14.502 -1.886 -19.203 1.00 92.44 190 GLY A C 1
ATOM 1503 O O . GLY A 1 190 ? 15.448 -2.338 -19.843 1.00 92.44 190 GLY A O 1
ATOM 1504 N N . LEU A 1 191 ? 13.716 -2.654 -18.449 1.00 90.62 191 LEU A N 1
ATOM 1505 C CA . LEU A 1 191 ? 13.895 -4.097 -18.340 1.00 90.62 191 LEU A CA 1
ATOM 1506 C C . LEU A 1 191 ? 13.736 -4.784 -19.693 1.00 90.62 191 LEU A C 1
ATOM 1508 O O . LEU A 1 191 ? 14.524 -5.671 -20.005 1.00 90.62 191 LEU A O 1
ATOM 1512 N N . SER A 1 192 ? 12.766 -4.366 -20.507 1.00 92.12 192 SER A N 1
ATOM 1513 C CA . SER A 1 192 ? 12.578 -4.913 -21.855 1.00 92.12 192 SER A CA 1
ATOM 1514 C C . SER A 1 192 ? 13.798 -4.637 -22.732 1.00 92.12 192 SER A C 1
ATOM 1516 O O . SER A 1 192 ? 14.303 -5.552 -23.377 1.00 92.12 192 SER A O 1
ATOM 1518 N N . LEU A 1 193 ? 14.333 -3.414 -22.692 1.00 92.50 193 LEU A N 1
ATOM 1519 C CA . LEU A 1 193 ? 15.538 -3.046 -23.429 1.00 92.50 193 LEU A CA 1
ATOM 1520 C C . LEU A 1 193 ? 16.750 -3.866 -22.974 1.00 92.50 193 LEU A C 1
ATOM 1522 O O . LEU A 1 193 ? 17.492 -4.361 -23.811 1.00 92.50 193 LEU A O 1
ATOM 1526 N N . VAL A 1 194 ? 16.944 -4.046 -21.666 1.00 90.19 194 VAL A N 1
ATOM 1527 C CA . VAL A 1 194 ? 18.058 -4.843 -21.126 1.00 90.19 194 VAL A CA 1
ATOM 1528 C C . VAL A 1 194 ? 17.895 -6.333 -21.436 1.00 90.19 194 VAL A C 1
ATOM 1530 O O . VAL A 1 194 ? 18.885 -7.022 -21.658 1.00 90.19 194 VAL A O 1
ATOM 1533 N N . THR A 1 195 ? 16.662 -6.842 -21.439 1.00 90.00 195 THR A N 1
ATOM 1534 C CA . THR A 1 195 ? 16.384 -8.279 -21.585 1.00 90.00 195 THR A CA 1
ATOM 1535 C C . THR A 1 195 ? 16.427 -8.739 -23.038 1.00 90.00 195 THR A C 1
ATOM 1537 O O . THR A 1 195 ? 16.881 -9.848 -23.293 1.00 90.00 195 THR A O 1
ATOM 1540 N N . TYR A 1 196 ? 15.955 -7.915 -23.977 1.00 91.56 196 TYR A N 1
ATOM 1541 C CA . TYR A 1 196 ? 15.849 -8.287 -25.392 1.00 91.56 196 TYR A CA 1
ATOM 1542 C C . TYR A 1 196 ? 16.988 -7.748 -26.269 1.00 91.56 196 TYR A C 1
ATOM 1544 O O . TYR A 1 196 ? 17.004 -8.017 -27.466 1.00 91.56 196 TYR A O 1
ATOM 1552 N N . ASN A 1 197 ? 17.937 -6.992 -25.707 1.00 93.25 197 ASN A N 1
ATOM 1553 C CA . ASN A 1 197 ? 19.091 -6.477 -26.442 1.00 93.25 197 ASN A CA 1
ATOM 1554 C C . ASN A 1 197 ? 20.365 -7.255 -26.085 1.00 93.25 197 ASN A C 1
ATOM 1556 O O . ASN A 1 197 ? 21.067 -6.919 -25.128 1.00 93.25 197 ASN A O 1
ATOM 1560 N N . ASP A 1 198 ? 20.689 -8.274 -26.880 1.00 94.38 198 ASP A N 1
ATOM 1561 C CA . ASP A 1 198 ? 21.904 -9.080 -26.692 1.00 94.38 198 ASP A CA 1
ATOM 1562 C C . ASP A 1 198 ? 23.196 -8.278 -26.936 1.00 94.38 198 ASP A C 1
ATOM 1564 O O . ASP A 1 198 ? 24.248 -8.596 -26.379 1.00 94.38 198 ASP A O 1
ATOM 1568 N N . ASP A 1 199 ? 23.120 -7.187 -27.703 1.00 94.88 199 ASP A N 1
ATOM 1569 C CA . ASP A 1 199 ? 24.252 -6.325 -28.048 1.00 94.88 199 ASP A CA 1
ATOM 1570 C C . ASP A 1 199 ? 24.515 -5.214 -27.020 1.00 94.88 199 ASP A C 1
ATOM 1572 O O . ASP 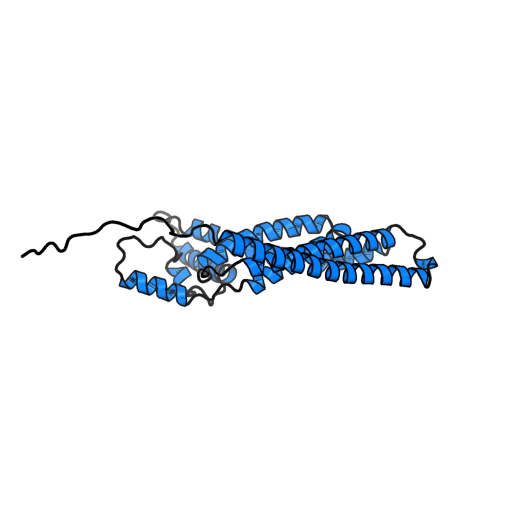A 1 199 ? 25.377 -4.358 -27.234 1.00 94.88 199 ASP A O 1
ATOM 1576 N N . LEU A 1 200 ? 23.834 -5.231 -25.867 1.00 89.38 200 LEU A N 1
ATOM 1577 C CA . LEU A 1 200 ? 23.979 -4.202 -24.832 1.00 89.38 200 LEU A CA 1
ATOM 1578 C C . LEU A 1 200 ? 25.439 -4.025 -24.370 1.00 89.38 200 LEU A C 1
ATOM 1580 O O . LEU A 1 200 ? 25.867 -2.917 -24.055 1.00 89.38 200 LEU A O 1
ATOM 1584 N N . TYR A 1 201 ? 26.235 -5.100 -24.375 1.00 89.94 201 TYR A N 1
ATOM 1585 C CA . TYR A 1 201 ? 27.655 -5.045 -24.005 1.00 89.94 201 TYR A CA 1
ATOM 1586 C C . TYR A 1 201 ? 28.524 -4.289 -25.025 1.00 89.94 201 TYR A C 1
ATOM 1588 O O . TYR A 1 201 ? 29.598 -3.806 -24.669 1.00 89.94 201 TYR A O 1
ATOM 1596 N N . LYS A 1 202 ? 28.070 -4.163 -26.279 1.00 96.19 202 LYS A N 1
ATOM 1597 C CA . LYS A 1 202 ? 28.773 -3.432 -27.345 1.00 96.19 202 LYS A CA 1
ATOM 1598 C C . LYS A 1 202 ? 28.511 -1.929 -27.295 1.00 96.19 202 LYS A C 1
ATOM 1600 O O . LYS A 1 202 ? 29.228 -1.169 -27.936 1.00 96.19 202 LYS A O 1
ATOM 1605 N N . TRP A 1 203 ? 27.496 -1.486 -26.552 1.00 92.31 203 TRP A N 1
ATOM 1606 C CA . TRP A 1 203 ? 27.057 -0.091 -26.574 1.00 92.31 203 TRP A CA 1
ATOM 1607 C C . TRP A 1 203 ? 28.039 0.891 -25.927 1.00 92.31 203 TRP A C 1
ATOM 1609 O O . TRP A 1 203 ? 27.911 2.091 -26.160 1.00 92.31 203 TRP A O 1
ATOM 1619 N N . GLY A 1 204 ? 29.023 0.429 -25.146 1.00 94.38 204 GLY A N 1
ATOM 1620 C CA . GLY A 1 204 ? 30.013 1.304 -24.509 1.00 94.38 204 GLY A CA 1
ATOM 1621 C C . GLY A 1 204 ? 29.345 2.477 -23.777 1.00 94.38 204 GLY A C 1
ATOM 1622 O O . GLY A 1 204 ? 28.448 2.279 -22.956 1.00 94.38 204 GLY A O 1
ATOM 1623 N N . TYR A 1 205 ? 29.719 3.711 -24.127 1.00 95.06 205 TYR A N 1
ATOM 1624 C CA . TYR A 1 205 ? 29.108 4.932 -23.581 1.00 95.06 205 TYR A CA 1
ATOM 1625 C C . TYR A 1 205 ? 27.628 5.130 -23.961 1.00 95.06 205 TYR A C 1
ATOM 1627 O O . TYR A 1 205 ? 26.891 5.774 -23.216 1.00 95.06 205 TYR A O 1
ATOM 1635 N N . GLY A 1 206 ? 27.164 4.551 -25.072 1.00 92.62 206 GLY A N 1
ATOM 1636 C CA . GLY A 1 206 ? 25.758 4.597 -25.485 1.00 92.62 206 GLY A CA 1
ATOM 1637 C C . GLY A 1 206 ? 24.817 3.883 -24.507 1.00 92.62 206 GLY A C 1
ATOM 1638 O O . GLY A 1 206 ? 23.688 4.313 -24.304 1.00 92.62 206 GLY A O 1
ATOM 1639 N N . GLY A 1 207 ? 25.286 2.837 -23.819 1.00 91.56 207 GLY A N 1
ATOM 1640 C CA . GLY A 1 207 ? 24.501 2.175 -22.770 1.00 91.56 207 GLY A CA 1
ATOM 1641 C C . GLY A 1 207 ? 24.273 3.077 -21.563 1.00 91.56 207 GLY A C 1
ATOM 1642 O O . GLY A 1 207 ? 23.167 3.142 -21.025 1.00 91.56 207 GLY A O 1
ATOM 1643 N N . VAL A 1 208 ? 25.306 3.833 -21.187 1.00 91.06 208 VAL A N 1
ATOM 1644 C CA . VAL A 1 208 ? 25.236 4.793 -20.082 1.00 91.06 208 VAL A CA 1
ATOM 1645 C C . VAL A 1 208 ? 24.270 5.929 -20.414 1.00 91.06 208 VAL A C 1
ATOM 1647 O O . VAL A 1 208 ? 23.456 6.289 -19.567 1.00 91.06 208 VAL A O 1
ATOM 1650 N N . SER A 1 209 ? 24.299 6.465 -21.639 1.00 93.06 209 SER A N 1
ATOM 1651 C CA . SER A 1 209 ? 23.390 7.551 -22.029 1.00 93.06 209 SER A CA 1
ATOM 1652 C C . SER A 1 209 ? 21.925 7.112 -22.027 1.00 93.06 209 SER A C 1
ATOM 1654 O O . SER A 1 209 ? 21.074 7.854 -21.540 1.00 93.06 209 SER A O 1
ATOM 1656 N N . VAL A 1 210 ? 21.623 5.894 -22.484 1.00 92.19 210 VAL A N 1
ATOM 1657 C CA . VAL A 1 210 ? 20.255 5.355 -22.454 1.00 92.19 210 VAL A CA 1
ATOM 1658 C C . VAL A 1 210 ? 19.782 5.102 -21.023 1.00 92.19 210 VAL A C 1
ATOM 1660 O O . VAL A 1 210 ? 18.651 5.451 -20.682 1.00 92.19 210 VAL A O 1
ATOM 1663 N N . PHE A 1 211 ? 20.647 4.575 -20.152 1.00 90.50 211 PHE A N 1
ATOM 1664 C CA . PHE A 1 211 ? 20.326 4.429 -18.732 1.00 90.50 211 PHE A CA 1
ATOM 1665 C C . PHE A 1 211 ? 20.039 5.785 -18.069 1.00 90.50 211 PHE A C 1
ATOM 1667 O O . PHE A 1 211 ? 19.019 5.941 -17.396 1.00 90.50 211 PHE A O 1
ATOM 1674 N N . LEU A 1 212 ? 20.888 6.790 -18.305 1.00 94.31 212 LEU A N 1
ATOM 1675 C CA . LEU A 1 212 ? 20.677 8.148 -17.796 1.00 94.31 212 LEU A CA 1
ATOM 1676 C C . LEU A 1 212 ? 19.385 8.766 -18.338 1.00 94.31 212 LEU A C 1
ATOM 1678 O O . LEU A 1 212 ? 18.655 9.395 -17.576 1.00 94.31 212 LEU A O 1
ATOM 1682 N N . ALA A 1 213 ? 19.067 8.554 -19.616 1.00 93.12 213 ALA A N 1
ATOM 1683 C CA . ALA A 1 213 ? 17.820 9.019 -20.215 1.00 93.12 213 ALA A CA 1
ATOM 1684 C C . ALA A 1 213 ? 16.592 8.374 -19.554 1.00 93.12 213 ALA A C 1
ATOM 1686 O O . ALA A 1 213 ? 15.605 9.058 -19.293 1.00 93.12 213 ALA A O 1
ATOM 1687 N N . MET A 1 214 ? 16.662 7.084 -19.218 1.00 93.12 214 MET A N 1
ATOM 1688 C CA . MET A 1 214 ? 15.593 6.383 -18.507 1.00 93.12 214 MET A CA 1
ATOM 1689 C C . MET A 1 214 ? 15.399 6.926 -17.085 1.00 93.12 214 MET A C 1
ATOM 1691 O O . MET A 1 214 ? 14.272 7.216 -16.687 1.00 93.12 214 MET A O 1
ATOM 1695 N N . VAL A 1 215 ? 16.488 7.129 -16.336 1.00 91.50 215 VAL A N 1
ATOM 1696 C CA . VAL A 1 215 ? 16.437 7.729 -14.990 1.00 91.50 215 VAL A CA 1
ATOM 1697 C C . VAL A 1 215 ? 15.894 9.159 -15.055 1.00 91.50 215 VAL A C 1
ATOM 1699 O O . VAL A 1 215 ? 15.020 9.534 -14.270 1.00 91.50 215 VAL A O 1
ATOM 1702 N N . ALA A 1 216 ? 16.353 9.949 -16.027 1.00 94.06 216 ALA A N 1
ATOM 1703 C CA . ALA A 1 216 ? 15.858 11.299 -16.259 1.00 94.06 216 ALA A CA 1
ATOM 1704 C C . ALA A 1 216 ? 14.362 11.300 -16.601 1.00 94.06 216 ALA A C 1
ATOM 1706 O O . ALA A 1 216 ? 13.623 12.129 -16.075 1.00 94.06 216 ALA A O 1
ATOM 1707 N N . PHE A 1 217 ? 13.892 10.350 -17.415 1.00 93.00 217 PHE A N 1
ATOM 1708 C CA . PHE A 1 217 ? 12.474 10.188 -17.733 1.00 93.00 217 PHE A CA 1
ATOM 1709 C C . PHE A 1 217 ? 11.641 9.829 -16.494 1.00 93.00 217 PHE A C 1
ATOM 1711 O O . PHE A 1 217 ? 10.590 10.431 -16.280 1.00 93.00 217 PHE A O 1
ATOM 1718 N N . MET A 1 218 ? 12.122 8.924 -15.633 1.00 90.50 218 MET A N 1
ATOM 1719 C CA . MET A 1 218 ? 11.451 8.582 -14.367 1.00 90.50 218 MET A CA 1
ATOM 1720 C C . MET A 1 218 ? 11.301 9.812 -13.462 1.00 90.50 218 MET A C 1
ATOM 1722 O O . MET A 1 218 ? 10.216 10.078 -12.934 1.00 90.50 218 MET A O 1
ATOM 1726 N N . PHE A 1 219 ? 12.369 10.604 -13.328 1.00 91.31 219 PHE A N 1
ATOM 1727 C CA . PHE A 1 219 ? 12.367 11.810 -12.503 1.00 91.31 219 PHE A CA 1
ATOM 1728 C C . PHE A 1 219 ? 11.485 12.916 -13.100 1.00 91.31 219 PHE A C 1
ATOM 1730 O O . PHE A 1 219 ? 10.608 13.454 -12.422 1.00 91.31 219 PHE A O 1
ATOM 1737 N N . ALA A 1 220 ? 11.661 13.224 -14.387 1.00 93.12 220 ALA A N 1
ATOM 1738 C CA . ALA A 1 220 ? 10.891 14.248 -15.087 1.00 93.12 220 ALA A CA 1
ATOM 1739 C C . ALA A 1 220 ? 9.398 13.900 -15.143 1.00 93.12 220 ALA A C 1
ATOM 1741 O O . ALA A 1 220 ? 8.563 14.770 -14.895 1.00 93.12 220 ALA A O 1
ATOM 1742 N N . GLY A 1 221 ? 9.060 12.633 -15.397 1.00 88.12 221 GLY A N 1
ATOM 1743 C CA . GLY A 1 221 ? 7.690 12.128 -15.383 1.00 88.12 221 GLY A CA 1
ATOM 1744 C C . GLY A 1 221 ? 7.031 12.296 -14.014 1.00 88.12 221 GLY A C 1
ATOM 1745 O O . GLY A 1 221 ? 5.935 12.848 -13.921 1.00 88.12 221 GLY A O 1
ATOM 1746 N N . SER A 1 222 ? 7.737 11.933 -12.940 1.00 85.81 222 SER A N 1
ATOM 1747 C CA . SER A 1 222 ? 7.255 12.103 -11.560 1.00 85.81 222 SER A CA 1
ATOM 1748 C C . SER A 1 222 ? 7.038 13.580 -11.196 1.00 85.81 222 SER A C 1
ATOM 1750 O O . SER A 1 222 ? 6.004 13.961 -10.636 1.00 85.81 222 SER A O 1
ATOM 1752 N N . VAL A 1 223 ? 7.967 14.464 -11.573 1.00 90.38 223 VAL A N 1
ATOM 1753 C CA . VAL A 1 223 ? 7.843 15.913 -11.332 1.00 90.38 223 VAL A CA 1
ATOM 1754 C C . VAL A 1 223 ? 6.713 16.534 -12.161 1.00 90.38 223 VAL A C 1
ATOM 1756 O O . VAL A 1 223 ? 5.947 17.357 -11.655 1.00 90.38 223 VAL A O 1
ATOM 1759 N N . ALA A 1 224 ? 6.573 16.157 -13.432 1.00 89.06 224 ALA A N 1
ATOM 1760 C CA . ALA A 1 224 ? 5.489 16.641 -14.279 1.00 89.06 224 ALA A CA 1
ATOM 1761 C C . ALA A 1 224 ? 4.128 16.219 -13.711 1.00 89.06 224 ALA A C 1
ATOM 1763 O O . ALA A 1 224 ? 3.214 17.044 -13.631 1.00 89.06 224 ALA A O 1
ATOM 1764 N N . MET A 1 225 ? 4.019 14.977 -13.238 1.00 85.06 225 MET A N 1
ATOM 1765 C CA . MET A 1 225 ? 2.761 14.433 -12.740 1.00 85.06 225 MET A CA 1
ATOM 1766 C C . MET A 1 225 ? 2.348 15.017 -11.386 1.00 85.06 225 MET A C 1
ATOM 1768 O O . MET A 1 225 ? 1.197 15.404 -11.183 1.00 85.06 225 MET A O 1
ATOM 1772 N N . THR A 1 226 ? 3.297 15.216 -10.471 1.00 83.38 226 THR A N 1
ATOM 1773 C CA . THR A 1 226 ? 3.018 15.941 -9.218 1.00 83.38 226 THR A CA 1
ATOM 1774 C C . THR A 1 226 ? 2.541 17.372 -9.491 1.00 83.38 226 THR A C 1
ATOM 1776 O O . THR A 1 226 ? 1.636 17.873 -8.814 1.00 83.38 226 THR A O 1
ATOM 1779 N N . ARG A 1 227 ? 3.078 18.040 -10.522 1.00 90.12 227 ARG A N 1
ATOM 1780 C CA . ARG A 1 227 ? 2.625 19.377 -10.943 1.00 90.12 227 ARG A CA 1
ATOM 1781 C C . ARG A 1 227 ? 1.227 19.363 -11.569 1.00 90.12 227 ARG A C 1
ATOM 1783 O O . ARG A 1 227 ? 0.432 20.249 -11.247 1.00 90.12 227 ARG A O 1
ATOM 1790 N N . THR A 1 228 ? 0.896 18.401 -12.433 1.00 83.38 228 THR A N 1
ATOM 1791 C CA . THR A 1 228 ? -0.443 18.309 -13.050 1.00 83.38 228 THR A CA 1
ATOM 1792 C C . THR A 1 228 ? -1.517 18.009 -12.009 1.00 83.38 228 THR A C 1
ATOM 1794 O O . THR A 1 228 ? -2.551 18.684 -12.003 1.00 83.38 228 THR A O 1
ATOM 1797 N N . VAL A 1 229 ? -1.255 17.103 -11.060 1.00 82.44 229 VAL A N 1
ATOM 1798 C CA . VAL A 1 229 ? -2.185 16.819 -9.955 1.00 82.44 229 VAL A CA 1
ATOM 1799 C C . VAL A 1 229 ? -2.356 18.049 -9.064 1.00 82.44 229 VAL A C 1
ATOM 1801 O O . VAL A 1 229 ? -3.488 18.414 -8.719 1.00 82.44 229 VAL A O 1
ATOM 1804 N N . LYS A 1 230 ? -1.267 18.774 -8.761 1.00 84.25 230 LYS A N 1
ATOM 1805 C CA . LYS A 1 230 ? -1.348 20.054 -8.037 1.00 84.25 230 LYS A CA 1
ATOM 1806 C C . LYS A 1 230 ? -2.220 21.085 -8.762 1.00 84.25 230 LYS A C 1
ATOM 1808 O O . LYS A 1 230 ? -3.037 21.734 -8.117 1.00 84.25 230 LYS A O 1
ATOM 1813 N N . ARG A 1 231 ? -2.123 21.201 -10.090 1.00 87.81 231 ARG A N 1
ATOM 1814 C CA . ARG A 1 231 ? -2.963 22.123 -10.879 1.00 87.81 231 ARG A CA 1
ATOM 1815 C C . ARG A 1 231 ? -4.436 21.711 -10.899 1.00 87.81 231 ARG A C 1
ATOM 1817 O O . ARG A 1 231 ? -5.307 22.558 -10.707 1.00 87.81 231 ARG A O 1
ATOM 1824 N N . CYS A 1 232 ? -4.726 20.424 -11.088 1.00 81.69 232 CYS A N 1
ATOM 1825 C CA . CYS A 1 232 ? -6.104 19.922 -11.132 1.00 81.69 232 CYS A CA 1
ATOM 1826 C C . CYS A 1 232 ? -6.835 20.135 -9.801 1.00 81.69 232 CYS A C 1
ATOM 1828 O O . CYS A 1 232 ? -7.999 20.528 -9.778 1.00 81.69 232 CYS A O 1
ATOM 1830 N N . THR A 1 233 ? -6.125 19.944 -8.693 1.00 79.56 233 THR A N 1
ATOM 1831 C CA . THR A 1 233 ? -6.675 20.086 -7.335 1.00 79.56 233 THR A CA 1
ATOM 1832 C C . THR A 1 233 ? -6.959 21.536 -6.948 1.00 79.56 233 THR A C 1
ATOM 1834 O O . THR A 1 233 ? -8.008 21.816 -6.365 1.00 79.56 233 THR A O 1
ATOM 1837 N N . VAL A 1 234 ? -6.091 22.478 -7.332 1.00 84.81 234 VAL A N 1
ATOM 1838 C CA . VAL A 1 234 ? -6.376 23.916 -7.178 1.00 84.81 234 VAL A CA 1
ATOM 1839 C C . VAL A 1 234 ? -7.625 24.289 -7.980 1.00 84.81 234 VAL A C 1
ATOM 1841 O O . VAL A 1 234 ? -8.538 24.913 -7.445 1.00 84.81 234 VAL A O 1
ATOM 1844 N N . ARG A 1 235 ? -7.735 23.811 -9.226 1.00 85.75 235 ARG A N 1
ATOM 1845 C CA . ARG A 1 235 ? -8.905 24.077 -10.076 1.00 85.75 235 ARG A CA 1
ATOM 1846 C C . ARG A 1 235 ? -10.201 23.479 -9.514 1.00 85.75 235 ARG A C 1
ATOM 1848 O O . ARG A 1 235 ? -11.262 24.079 -9.667 1.00 85.75 235 ARG A O 1
ATOM 1855 N N . SER A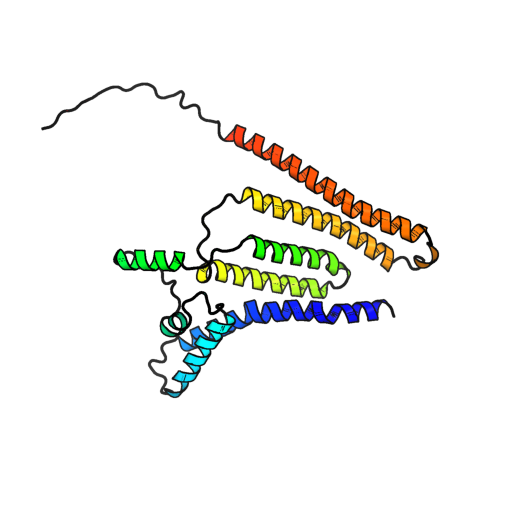 1 236 ? -10.135 22.320 -8.853 1.00 79.69 236 SER A N 1
ATOM 1856 C CA . SER A 1 236 ? -11.309 21.709 -8.220 1.00 79.69 236 SER A CA 1
ATOM 1857 C C . SER A 1 236 ? -11.773 22.436 -6.957 1.00 79.69 236 SER A C 1
ATOM 1859 O O . SER A 1 236 ? -12.979 22.468 -6.728 1.00 79.69 236 SER A O 1
ATOM 1861 N N . ARG A 1 237 ? -10.861 23.042 -6.174 1.00 79.56 237 ARG A N 1
ATOM 1862 C CA . ARG A 1 237 ? -11.243 23.864 -5.008 1.00 79.56 237 ARG A CA 1
ATOM 1863 C C . ARG A 1 237 ? -12.049 25.080 -5.445 1.00 79.56 237 ARG A C 1
ATOM 1865 O O . ARG A 1 237 ? -13.188 25.221 -5.023 1.00 79.56 237 ARG A O 1
ATOM 1872 N N . VAL A 1 238 ? -11.536 25.824 -6.427 1.00 83.75 238 VAL A N 1
ATOM 1873 C CA . VAL A 1 238 ? -12.233 26.992 -6.995 1.00 83.75 238 VAL A CA 1
ATOM 1874 C C . VAL A 1 238 ? -13.640 26.627 -7.493 1.00 83.75 238 VAL A C 1
ATOM 1876 O O . VAL A 1 238 ? -14.585 27.378 -7.297 1.00 83.75 238 VAL A O 1
ATOM 1879 N N . ARG A 1 239 ? -13.826 25.438 -8.089 1.00 82.62 239 ARG A N 1
ATOM 1880 C CA . ARG A 1 239 ? -15.156 24.970 -8.526 1.00 82.62 239 ARG A CA 1
ATOM 1881 C C . ARG A 1 239 ? -16.105 24.557 -7.396 1.00 82.62 239 ARG A C 1
ATOM 1883 O O . ARG A 1 239 ? -17.306 24.503 -7.658 1.00 82.62 239 ARG A O 1
ATOM 1890 N N . ARG A 1 240 ? -15.609 24.173 -6.215 1.00 77.88 240 ARG A N 1
ATOM 1891 C CA . ARG A 1 240 ? -16.462 23.851 -5.057 1.00 77.88 240 ARG A CA 1
ATOM 1892 C C . ARG A 1 240 ? -16.911 25.119 -4.355 1.00 77.88 240 ARG A C 1
ATOM 1894 O O . ARG A 1 240 ? -18.099 25.231 -4.093 1.00 77.88 240 ARG A O 1
ATOM 1901 N N . ASP A 1 241 ? -16.013 26.081 -4.167 1.00 78.50 241 ASP A N 1
ATOM 1902 C CA . ASP A 1 241 ? -16.347 27.350 -3.511 1.00 78.50 241 ASP A CA 1
ATOM 1903 C C . ASP A 1 241 ? -17.433 28.105 -4.294 1.00 78.50 241 ASP A C 1
ATOM 1905 O O . ASP A 1 241 ? -18.402 28.587 -3.721 1.00 78.50 241 ASP A O 1
ATOM 1909 N N . VAL A 1 242 ? -17.372 28.067 -5.630 1.00 79.31 242 VAL A N 1
ATOM 1910 C CA . VAL A 1 242 ? -18.423 28.627 -6.501 1.00 79.31 242 VAL A CA 1
ATOM 1911 C C . VAL A 1 242 ? -19.765 27.884 -6.377 1.00 79.31 242 VAL A C 1
ATOM 1913 O O . VAL A 1 242 ? -20.813 28.465 -6.636 1.00 79.31 242 VAL A O 1
ATOM 1916 N N . ARG A 1 243 ? -19.765 26.603 -5.983 1.00 74.81 243 ARG A N 1
ATOM 1917 C CA . ARG A 1 243 ? -20.975 25.765 -5.881 1.00 74.81 243 ARG A CA 1
ATOM 1918 C C . ARG A 1 243 ? -21.599 25.696 -4.491 1.00 74.81 243 ARG A C 1
ATOM 1920 O O . ARG A 1 243 ? -22.702 25.175 -4.392 1.00 74.81 243 ARG A O 1
ATOM 1927 N N . VAL A 1 244 ? -20.932 26.192 -3.451 1.00 71.50 244 VAL A N 1
ATOM 1928 C CA . VAL A 1 244 ? -21.503 26.312 -2.095 1.00 71.50 244 VAL A CA 1
ATOM 1929 C C . VAL A 1 244 ? -22.222 27.662 -1.909 1.00 71.50 244 VAL A C 1
ATOM 1931 O O . VAL A 1 244 ? -22.938 27.851 -0.935 1.00 71.50 244 VAL A O 1
ATOM 1934 N N . CYS A 1 245 ? -22.131 28.567 -2.891 1.00 62.56 245 CYS A N 1
ATOM 1935 C CA . CYS A 1 245 ? -22.884 29.823 -2.930 1.00 62.56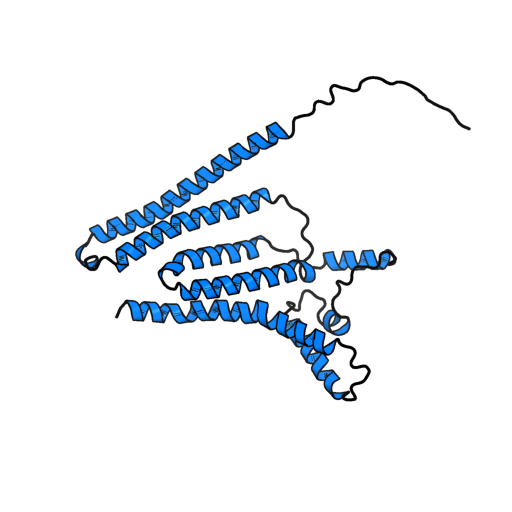 245 CYS A CA 1
ATOM 1936 C C . CYS A 1 245 ? -24.114 29.864 -3.877 1.00 62.56 245 CYS A C 1
ATOM 1938 O O . CYS A 1 245 ? -24.278 30.875 -4.562 1.00 62.56 245 CYS A O 1
ATOM 1940 N N . PRO A 1 246 ? -25.013 28.861 -3.950 1.00 64.00 246 PRO A N 1
ATOM 1941 C CA . PRO A 1 246 ? -26.333 29.065 -4.520 1.00 64.00 246 PRO A CA 1
ATOM 1942 C C . PRO A 1 246 ? -27.384 28.883 -3.427 1.00 64.00 246 PRO A C 1
ATOM 1944 O O . PRO A 1 246 ? -27.972 27.822 -3.311 1.00 64.00 246 PRO A O 1
ATOM 1947 N N . GLU A 1 247 ? -27.585 29.911 -2.612 1.00 57.94 247 GLU A N 1
ATOM 1948 C CA . GLU A 1 247 ? -28.926 30.381 -2.256 1.00 57.94 247 GLU A CA 1
ATOM 1949 C C . GLU A 1 247 ? -28.781 31.639 -1.413 1.00 57.94 247 GLU A C 1
ATOM 1951 O O . GLU A 1 247 ? -28.418 31.634 -0.241 1.00 57.94 247 GLU A O 1
ATOM 1956 N N . ASN A 1 248 ? -29.035 32.751 -2.086 1.00 59.09 248 ASN A N 1
ATOM 1957 C CA . ASN A 1 248 ? -29.416 33.989 -1.452 1.00 59.09 248 ASN A CA 1
ATOM 1958 C C . ASN A 1 248 ? -30.789 33.720 -0.801 1.00 59.09 248 ASN A C 1
ATOM 1960 O O . ASN A 1 248 ? -31.729 33.449 -1.552 1.00 59.09 248 ASN A O 1
ATOM 1964 N N . PRO A 1 249 ? -30.969 33.811 0.530 1.00 60.81 249 PRO A N 1
ATOM 1965 C CA . PRO A 1 249 ? -32.293 33.862 1.150 1.00 60.81 249 PRO A CA 1
ATOM 1966 C C . PRO A 1 249 ? -32.928 35.241 0.895 1.00 60.81 249 PRO A C 1
ATOM 1968 O O . PRO A 1 249 ? -33.365 35.941 1.803 1.00 60.81 249 PRO A O 1
ATOM 1971 N N . ALA A 1 250 ? -32.951 35.675 -0.364 1.00 62.69 250 ALA A N 1
ATOM 1972 C CA . ALA A 1 250 ? -33.665 36.858 -0.805 1.00 62.69 250 ALA A CA 1
ATOM 1973 C C . ALA A 1 250 ? -35.096 36.431 -1.146 1.00 62.69 250 ALA A C 1
ATOM 1975 O O . ALA A 1 250 ? -35.475 36.382 -2.313 1.00 62.69 250 ALA A O 1
ATOM 1976 N N . GLY A 1 251 ? -35.870 36.028 -0.134 1.00 62.41 251 GLY A N 1
ATOM 1977 C CA . GLY A 1 251 ? -37.219 35.536 -0.400 1.00 62.41 251 GLY A CA 1
ATOM 1978 C C . GLY A 1 251 ? -38.025 34.973 0.765 1.00 62.41 251 GLY A C 1
ATOM 1979 O O . GLY A 1 251 ? -38.675 33.961 0.564 1.00 62.41 251 GLY A O 1
ATOM 1980 N N . SER A 1 252 ? -38.034 35.607 1.941 1.00 56.66 252 SER A N 1
ATOM 1981 C CA . SER A 1 252 ? -39.240 35.632 2.796 1.00 56.66 252 SER A CA 1
ATOM 1982 C C . SER A 1 252 ? -39.112 36.706 3.878 1.00 56.66 252 SER A C 1
ATOM 1984 O O . SER A 1 252 ? -38.935 36.436 5.065 1.00 56.66 252 SER A O 1
ATOM 1986 N N . ALA A 1 253 ? -39.195 37.960 3.439 1.00 63.53 253 ALA A N 1
ATOM 1987 C CA . ALA A 1 253 ? -39.847 38.973 4.252 1.00 63.53 253 ALA A CA 1
ATOM 1988 C C . ALA A 1 253 ? -41.342 38.613 4.387 1.00 63.53 253 ALA A C 1
ATOM 1990 O O . ALA A 1 253 ? -41.896 37.981 3.489 1.00 63.53 253 ALA A O 1
ATOM 1991 N N . THR A 1 254 ? -41.970 39.094 5.463 1.00 62.12 254 THR A N 1
ATOM 1992 C CA . THR A 1 254 ? -43.422 39.158 5.757 1.00 62.12 254 THR A CA 1
ATOM 1993 C C . THR A 1 254 ? -44.105 37.932 6.388 1.00 62.12 254 THR A C 1
ATOM 1995 O O . THR A 1 254 ? -44.560 37.026 5.704 1.00 62.12 254 THR A O 1
ATOM 1998 N N . SER A 1 255 ? -44.165 37.932 7.727 1.00 50.91 255 SER A N 1
ATOM 1999 C CA . SER A 1 255 ? -45.393 38.055 8.552 1.00 50.91 255 SER A CA 1
ATOM 2000 C C . SER A 1 255 ? -44.967 37.934 10.027 1.00 50.91 255 SER A C 1
ATOM 2002 O O . SER A 1 255 ? -44.413 36.912 10.411 1.00 50.91 255 SER A O 1
ATOM 2004 N N . ALA A 1 256 ? -44.887 39.006 10.822 1.00 62.53 256 ALA A N 1
ATOM 2005 C CA . ALA A 1 256 ? -45.978 39.809 11.395 1.00 62.53 256 ALA A CA 1
ATOM 2006 C C . ALA A 1 256 ? -46.872 39.006 12.366 1.00 62.53 256 ALA A C 1
ATOM 2008 O O . ALA A 1 256 ? -47.536 38.074 11.929 1.00 62.53 256 ALA A O 1
ATOM 2009 N N . GLU A 1 257 ? -46.865 39.457 13.635 1.00 59.91 257 GLU A N 1
ATOM 2010 C CA . GLU A 1 257 ? -47.830 39.217 14.737 1.00 59.91 257 GLU A CA 1
ATOM 2011 C C . GLU A 1 257 ? -47.876 37.775 15.306 1.00 59.91 257 GLU A C 1
ATOM 2013 O O . GLU A 1 257 ? -47.846 36.800 14.573 1.00 59.91 257 GLU A O 1
ATOM 2018 N N . ASP A 1 258 ? -47.849 37.518 16.621 1.00 55.34 258 ASP A N 1
ATOM 2019 C CA . ASP A 1 258 ? -48.686 38.120 17.670 1.00 55.34 258 ASP A CA 1
ATOM 2020 C C . ASP A 1 258 ? -48.146 37.767 19.094 1.00 55.34 258 ASP A C 1
ATOM 2022 O O . ASP A 1 258 ? -47.810 36.601 19.338 1.00 55.34 258 ASP A O 1
ATOM 2026 N N . PRO A 1 259 ? -48.044 38.699 20.069 1.00 63.75 259 PRO A N 1
ATOM 2027 C CA . PRO A 1 259 ? -47.720 38.383 21.463 1.00 63.75 259 PRO A CA 1
ATOM 2028 C C . PRO A 1 259 ? -48.989 38.022 22.259 1.00 63.75 259 PRO A C 1
ATOM 2030 O O . PRO A 1 259 ? -49.617 38.860 22.906 1.00 63.75 259 PRO A O 1
ATOM 2033 N N . GLY A 1 260 ? -49.356 36.739 22.224 1.00 58.38 260 GLY A N 1
ATOM 2034 C CA . GLY A 1 260 ? -50.473 36.169 22.981 1.00 58.38 260 GLY A CA 1
ATOM 2035 C C . GLY A 1 260 ? -50.105 35.778 24.414 1.00 58.38 260 GLY A C 1
ATOM 2036 O O . GLY A 1 260 ? -49.584 34.697 24.671 1.00 58.38 260 GLY A O 1
ATOM 2037 N N . THR A 1 261 ? -50.428 36.673 25.339 1.00 62.22 261 THR A N 1
ATOM 2038 C CA . THR A 1 261 ? -50.532 36.514 26.796 1.00 62.22 261 THR A CA 1
ATOM 2039 C C . THR A 1 261 ? -51.416 35.324 27.213 1.00 62.22 261 THR A C 1
ATOM 2041 O O . THR A 1 261 ? -52.562 35.247 26.784 1.00 62.22 261 THR A O 1
ATOM 2044 N N . CYS A 1 262 ? -50.932 34.461 28.111 1.00 48.09 262 CYS A N 1
ATOM 2045 C CA . CYS A 1 262 ? -51.696 33.635 29.069 1.00 48.09 262 CYS A CA 1
ATOM 2046 C C . CYS A 1 262 ? -50.732 33.407 30.251 1.00 48.09 262 CYS A C 1
ATOM 2048 O O . CYS A 1 262 ? -49.588 33.028 30.020 1.00 48.09 262 CYS A O 1
ATOM 2050 N N . GLY A 1 263 ? -51.039 33.763 31.496 1.00 57.72 263 GLY A N 1
ATOM 2051 C CA . GLY A 1 263 ? -52.266 33.455 32.223 1.00 57.72 263 GLY A CA 1
ATOM 2052 C C . GLY A 1 263 ? -51.903 32.397 33.251 1.00 57.72 263 GLY A C 1
ATOM 2053 O O . GLY A 1 263 ? -51.794 31.229 32.827 1.00 57.72 263 GLY A O 1
#

Sequence (263 aa):
MRRWVFESLMRGPFIVAPFINIVVKAIIPKAAGCLDRSCGRPLRRSRFAWLGPARGILRFMTLIFTYDGKRVGCLAFVCRGGPFAPLAPDLPEREVAEAALEQFKMKPFEVEEELMEIEMTLLWLVFFMPLLPGGVIVTMVAKLAEVSTDLTKLLFVNRRPVPVDDVAMRREISTYAWCVVVTGLAWTLGLSLVTYNDDLYKWGYGGVSVFLAMVAFMFAGSVAMTRTVKRCTVRSRVRRDVRVCPENPAGSATSAEDPGTCG

Foldseek 3Di:
DVLVVVVVVCPPCLQPVLVVVLCLQFVQLVVLVVVLVVVPPPVVPPPCPVCVVVLLVSLLSNCVRLPPCVFPVNVCCSPPNAPPDPDDPPDDPVVVVVVVVSLVSAAADDVPVVLVVVLVLLLVLLLCCVPCVVSNVVSVVSVVSNVVSVVVCQVGRGRPDDDDPCLVVVLVSVLSNQLSVQLSVLSVVVCCCVVVDPCLVVCVVPNVVVVVVSVVSSVVSSVVSNVVSVVVSVVVVVVVVVVVPPDDPPDDDDDDDDPDDDD

=== Feature glossary ===
Annotated list of the representations used here:

Nearest PDB structures. The Foldseek neighbor list gives the closest experimentally determined structures in the PDB, ranked by structural alignment. TM-score near 1 means near-identical fold; near 0.3 means only rough topology match. This is how one finds what a novel AlphaFold prediction most resembles in the solved-structure universe.

Foldseek 3Di. Foldseek's 3Di representation compresses backbone geometry into a per-residue letter drawn from a learned twenty-state alphabet. It captures the tertiary interaction pattern around each residue — which residues are packed against it in space, regardless of where they are in sequence.

Radius of gyration, Cα contacts, bounding box. Radius of gyration (Rg) is the root-mean-square distance of Cα atoms from their centroid — a single number for overall size and compactness. A globular domain of N residues has Rg ≈ 2.2·N^0.38 Å; an extended or disordered chain has a much larger Rg. The Cα contact count is the number of residue pairs whose Cα atoms are within 8 Å and are more than four positions apart in sequence — a standard proxy for tertiary packing density. The bounding box is the smallest axis-aligned box enclosing all Cα atoms.

InterPro / GO / CATH / organism. The annotation block draws on four external resources. InterPro: which protein families and domains the sequence belongs to. GO: standardized terms for what the protein does, what process it participates in, and where in the cell it acts. CATH: which structural fold it has in the CATH hierarchy. Organism: the species of origin.

mmCIF coordinates. The mmCIF block holds the 3D Cartesian coordinates of each backbone atom (N, Cα, 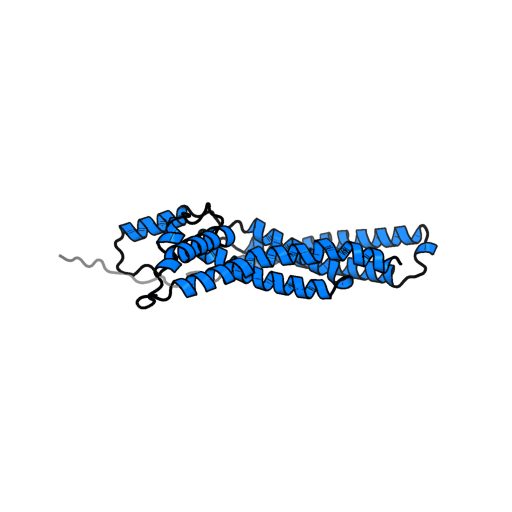C, O) in ångströms. mmCIF is the PDB's canonical archive format — a tagged-loop text representation of the atomic model.

pLDDT. pLDDT is the predicted lDDT-Cα score: AlphaFold's confidence that the local environment of each residue (all inter-atomic distances within 15 Å) is correctly placed. It is a per-residue number between 0 and 100, with higher meaning more reliable.

Backbone torsions (φ/ψ). φ (phi) and ψ (psi) are the two rotatable backbone dihedrals per residue: φ is the C(i-1)–N–Cα–C torsion, ψ is the N–Cα–C–N(i+1) torsion, both in degrees on (−180°, 180°]. α-helical residues cluster near (−60°, −45°); β-strand residues near (−120°, +130°). A Ramachandran plot is simply a scatter of (φ, ψ) for every residue.

B-factor. For experimental (PDB) structures, the B-factor (temperature factor) quantifies the positional spread of each atom in the crystal — a combination of thermal vibration and static disorder — in units of Å². High B-factors mark flexible loops or poorly resolved regions; low B-factors mark the rigid, well-ordered core.

Secondary structure (3-state, P-SEA). SS3 is a coarse helix/strand/coil call (letters a/b/c) made by the P-SEA algorithm from inter-Cα distances and dihedrals. It is less detailed than DSSP but needs only Cα positions.

Predicted aligned error. Predicted aligned error is AlphaFold's pairwise confidence. Unlike pLDDT (per-residue), PAE is per-residue-pair and captures whether two parts of the structure are correctly placed relative to each other. Units are ångströms of expected positional error.

Solvent-accessible surface area. Solvent-accessible surface area (SASA) is the area in Å² traced out by the centre of a 1.4 Å probe sphere (a water molecule) rolled over the protein's van der Waals surface (Shrake–Rupley / Lee–Richards construction). Buried residues have near-zero SASA; fully exposed residues can exceed 200 Å². The total SASA scales roughly with the number of surface residues.

Secondary structure (8-state, DSSP). The SS8 string is DSSP's per-residue secondary-structure call. α-helix (H) means an i→i+4 H-bond ladder; β-strand (E) means the residue participates in a β-sheet; 3₁₀ (G) and π (I) are tighter and wider helices; T/S are turns/bends; '-' is loop.

Rendered structure images. Structure images are PyMOL renders from six orthogonal camera directions. Cartoon representation draws helices as coils and strands as arrows; sticks shows the backbone as bonds; surface shows the solvent-excluded envelope. Rainbow coloring maps sequence position to hue (blue→red, N→C); chain coloring assigns a distinct color per polypeptide.

Sequence. The amino-acid sequence is the protein's primary structure: the linear order of residues from the N-terminus to the C-terminus, written in one-letter code. Everything else here — the 3D coordinates, the secondary structure, the domain annotations — is ultimately a consequence of this string.

Contact-map, Ramachandran, and PAE plots. Three diagnostic plots accompany the record. The Cα contact map visualizes the tertiary structure as a 2D adjacency matrix (8 Å cutoff, sequence-local contacts suppressed). The Ramachandran plot shows the distribution of backbone (φ, ψ) torsions, with points in the α and β basins reflecting secondary structure content. The PAE plot shows AlphaFold's inter-residue confidence as a color matrix.